Protein AF-A0AAD8I5P0-F1 (afdb_monomer)

Sequence (217 aa):
MEGELNNFAMVWITVLASLYYCHTIAKLIPKGTIRFLTILPISILFIFLPLNLNTMHLGASSSFFIACLELILAMFAALARVLMQAELEPPFDEPYLATSLQDFWGKRWNLMVTNILKPTIFEPTRNVFTGLVGRKWAIFPSVFATFFVSGLMHELVFYTYGRQKTRWEVTCFFLIHGVSLGVEMGLKKLVNGKFRLPRTVSGPLAIIPNEVSCPYL

Mean predicted aligned error: 16.77 Å

Organism: NCBI:txid360622

Secondary structure (DSSP, 8-state):
-HHHHHHHHHHHHHHHHHHHHHHHHHHHS-SSHHHHHHHHHHHHHHHHGGGG--SHHHHHHHHHHHHHHHHHHHHHHHHHHHHHHS----S-S-GGG-SSHHHIIIIIS-HHHHHHHIIIIIHHHHHHHHHHH-TTTTHHHHHHHHHHHHHHHHHHHHHHTT-----SHHHHHHHHHHHHHHHHHHHHHHTTT-----HHHHHHHHHHHHHSS-TT-

InterPro domains:
  IPR032805 Wax synthase domain [PF13813] (89-175)
  IPR044851 Wax synthase [PTHR31595] (68-207)

Structure (mmCIF, N/CA/C/O backbone):
data_AF-A0AAD8I5P0-F1
#
_entry.id   AF-A0AAD8I5P0-F1
#
loop_
_atom_site.group_PDB
_atom_site.id
_atom_site.type_symbol
_atom_site.label_atom_id
_atom_site.label_alt_id
_atom_site.label_comp_id
_atom_site.label_asym_id
_atom_site.label_entity_id
_atom_site.label_seq_id
_atom_site.pdbx_PDB_ins_code
_atom_site.Cartn_x
_atom_site.Cartn_y
_atom_site.Cartn_z
_atom_site.occupancy
_atom_site.B_iso_or_equiv
_atom_site.auth_seq_id
_atom_site.auth_comp_id
_atom_site.auth_asym_id
_atom_site.auth_atom_id
_atom_site.pdbx_PDB_model_num
ATOM 1 N N . MET A 1 1 ? 30.709 6.358 -40.417 1.00 60.19 1 MET A N 1
ATOM 2 C CA . MET A 1 1 ? 29.654 5.371 -40.094 1.00 60.19 1 MET A CA 1
ATOM 3 C C . MET A 1 1 ? 30.047 4.474 -38.924 1.00 60.19 1 MET A C 1
ATOM 5 O O . MET A 1 1 ? 29.271 4.396 -37.986 1.00 60.19 1 MET A O 1
ATOM 9 N N . GLU A 1 2 ? 31.240 3.865 -38.916 1.00 69.62 2 GLU A N 1
ATOM 10 C CA . GLU A 1 2 ? 31.674 2.974 -37.817 1.00 69.62 2 GLU A CA 1
ATOM 11 C C . G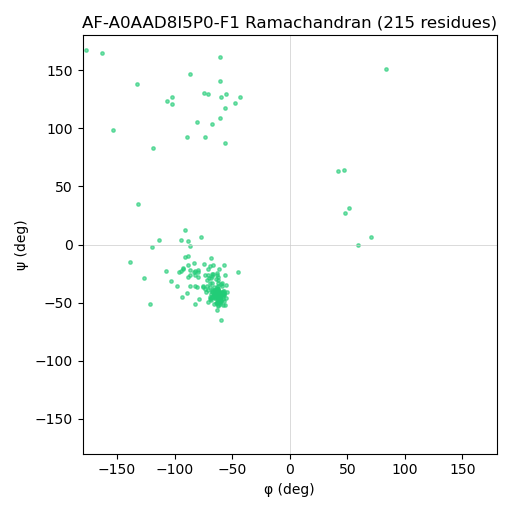LU A 1 2 ? 31.671 3.633 -36.426 1.00 69.62 2 GLU A C 1
ATOM 13 O O . GLU A 1 2 ? 31.182 3.040 -35.472 1.00 69.62 2 GLU A O 1
ATOM 18 N N . GLY A 1 3 ? 32.127 4.887 -36.307 1.00 77.81 3 GLY A N 1
ATOM 19 C CA . GLY A 1 3 ? 32.120 5.605 -35.022 1.00 77.81 3 GLY A CA 1
ATOM 20 C C . GLY A 1 3 ? 30.720 5.838 -34.437 1.00 77.81 3 GLY A C 1
ATOM 21 O O . GLY A 1 3 ? 30.528 5.729 -33.231 1.00 77.81 3 GLY A O 1
ATOM 22 N N . GLU A 1 4 ? 29.716 6.090 -35.280 1.00 78.44 4 GLU A N 1
ATOM 23 C CA . GLU A 1 4 ? 28.334 6.247 -34.809 1.00 78.44 4 GLU A CA 1
ATOM 24 C C . GLU A 1 4 ? 27.683 4.920 -34.439 1.00 78.44 4 GLU A C 1
ATOM 26 O O . GLU A 1 4 ? 26.940 4.867 -33.464 1.00 78.44 4 GLU A O 1
ATOM 31 N N . LEU A 1 5 ? 27.983 3.845 -35.173 1.00 81.38 5 LEU A N 1
ATOM 32 C CA . LEU A 1 5 ? 27.524 2.500 -34.822 1.00 81.38 5 LEU A CA 1
ATOM 33 C C . LEU A 1 5 ? 28.093 2.059 -33.467 1.00 81.38 5 LEU A C 1
ATOM 35 O O . LEU A 1 5 ? 27.365 1.480 -32.664 1.00 81.38 5 LEU A O 1
ATOM 39 N N . ASN A 1 6 ? 29.350 2.406 -33.175 1.00 83.50 6 ASN A N 1
ATOM 40 C CA . ASN A 1 6 ? 29.962 2.166 -31.867 1.00 83.50 6 ASN A CA 1
ATOM 41 C C . ASN A 1 6 ? 29.291 2.987 -30.754 1.00 83.50 6 ASN A C 1
ATOM 43 O O . ASN A 1 6 ? 28.991 2.438 -29.694 1.00 83.50 6 ASN A O 1
ATOM 47 N N . ASN A 1 7 ? 28.990 4.269 -30.993 1.00 81.88 7 ASN A N 1
ATOM 48 C CA . ASN A 1 7 ? 28.261 5.099 -30.026 1.00 81.88 7 ASN A CA 1
ATOM 49 C C . ASN A 1 7 ? 26.833 4.588 -29.799 1.00 81.88 7 ASN A C 1
ATOM 51 O O . ASN A 1 7 ? 26.379 4.522 -28.661 1.00 81.88 7 ASN A O 1
ATOM 55 N N . PHE A 1 8 ? 26.143 4.172 -30.860 1.00 82.12 8 PHE A N 1
ATOM 56 C CA . PHE A 1 8 ? 24.817 3.568 -30.784 1.00 82.12 8 PHE A CA 1
ATOM 57 C C . PHE A 1 8 ? 24.839 2.269 -29.976 1.00 82.12 8 PHE A C 1
ATOM 59 O O . PHE A 1 8 ? 24.050 2.112 -29.045 1.00 82.12 8 PHE A O 1
ATOM 66 N N . ALA A 1 9 ? 25.783 1.370 -30.265 1.00 85.56 9 ALA A N 1
ATOM 67 C CA . ALA A 1 9 ? 25.968 0.148 -29.493 1.00 85.56 9 ALA A CA 1
ATOM 68 C C . ALA A 1 9 ? 26.248 0.459 -28.014 1.00 85.56 9 ALA A C 1
ATOM 70 O O . ALA A 1 9 ? 25.626 -0.138 -27.140 1.00 85.56 9 ALA A O 1
ATOM 71 N N . MET A 1 10 ? 27.110 1.437 -27.724 1.00 87.12 10 MET A N 1
ATOM 72 C CA . MET A 1 10 ? 27.421 1.858 -26.356 1.00 87.12 10 MET A CA 1
ATOM 73 C C . MET A 1 10 ? 26.183 2.386 -25.614 1.00 87.12 10 MET A C 1
ATOM 75 O O . MET A 1 10 ? 25.938 1.971 -24.479 1.00 87.12 10 MET A O 1
ATOM 79 N N . VAL A 1 11 ? 25.364 3.229 -26.257 1.00 84.50 11 VAL A N 1
ATOM 80 C CA . VAL A 1 11 ? 24.110 3.751 -25.684 1.00 84.50 11 VAL A CA 1
ATOM 81 C C . VAL A 1 11 ? 23.175 2.599 -25.311 1.00 84.50 11 VAL A C 1
ATOM 83 O O . VAL A 1 11 ? 22.748 2.504 -24.162 1.00 84.50 11 VAL A O 1
ATOM 86 N N . TRP A 1 12 ? 22.907 1.673 -26.233 1.00 84.62 12 TRP A N 1
ATOM 87 C CA . TRP A 1 12 ? 21.970 0.573 -25.983 1.00 84.62 12 TRP A CA 1
ATOM 88 C C . TRP A 1 12 ? 22.505 -0.482 -25.010 1.00 84.62 12 TRP A C 1
ATOM 90 O O . TRP A 1 12 ? 21.740 -0.976 -24.182 1.00 84.62 12 TRP A O 1
ATOM 100 N N . ILE A 1 13 ? 23.808 -0.783 -25.033 1.00 90.25 13 ILE A N 1
ATOM 101 C CA . ILE A 1 13 ? 24.447 -1.647 -24.026 1.00 90.25 13 ILE A CA 1
ATOM 102 C C . ILE A 1 13 ? 24.310 -1.021 -22.635 1.00 90.25 13 ILE A C 1
ATOM 104 O O . ILE A 1 13 ? 23.961 -1.717 -21.682 1.00 90.25 13 ILE A O 1
ATOM 108 N N . THR A 1 14 ? 24.520 0.293 -22.521 1.00 87.94 14 THR A N 1
ATOM 109 C CA . THR A 1 14 ? 24.383 1.014 -21.250 1.00 87.94 14 THR A CA 1
ATOM 110 C C . THR A 1 14 ? 22.934 1.008 -20.761 1.00 87.94 14 THR A C 1
ATOM 112 O O . THR A 1 14 ? 22.698 0.702 -19.596 1.00 87.94 14 THR A O 1
ATOM 115 N N . VAL A 1 15 ? 21.951 1.233 -21.645 1.00 87.06 15 VAL A N 1
ATOM 116 C CA . VAL A 1 15 ? 20.519 1.113 -21.306 1.00 87.06 15 VAL A CA 1
ATOM 117 C C . VAL A 1 15 ? 20.194 -0.286 -20.777 1.00 87.06 15 VAL A C 1
ATOM 119 O O . VAL A 1 15 ? 19.588 -0.413 -19.712 1.00 87.06 15 VAL A O 1
ATOM 122 N N . LEU A 1 16 ? 20.625 -1.344 -21.472 1.00 89.81 16 LEU A N 1
ATOM 123 C CA . LEU A 1 16 ? 20.372 -2.727 -21.055 1.00 89.81 16 LEU A CA 1
ATOM 124 C C . LEU A 1 16 ? 21.034 -3.055 -19.708 1.00 89.81 16 LEU A C 1
ATOM 126 O O . LEU A 1 16 ? 20.398 -3.664 -18.844 1.00 89.81 16 LEU A O 1
ATOM 130 N N . ALA A 1 17 ? 22.273 -2.608 -19.494 1.00 90.56 17 ALA A N 1
ATOM 131 C CA . ALA A 1 17 ? 22.981 -2.778 -18.228 1.00 90.56 17 ALA A CA 1
ATOM 132 C C . ALA A 1 17 ? 22.277 -2.042 -17.073 1.00 90.56 17 ALA A C 1
ATOM 134 O O . ALA A 1 17 ? 22.099 -2.612 -15.993 1.00 90.56 17 ALA A O 1
ATOM 135 N N . SER A 1 18 ? 21.812 -0.810 -17.301 1.00 87.94 18 SER A N 1
ATOM 136 C CA . SER A 1 18 ? 21.049 -0.035 -16.318 1.00 87.94 18 SER A CA 1
ATOM 137 C C . SER A 1 18 ? 19.707 -0.685 -15.973 1.00 87.94 18 SER A C 1
ATOM 139 O O . SER A 1 18 ? 19.343 -0.747 -14.799 1.00 87.94 18 SER A O 1
ATOM 141 N N . LEU A 1 19 ? 18.987 -1.231 -16.958 1.00 85.56 19 LEU A N 1
ATOM 142 C CA . LEU A 1 19 ? 17.740 -1.968 -16.719 1.00 85.56 19 LEU A CA 1
ATOM 143 C C . LEU A 1 19 ? 17.982 -3.247 -15.906 1.00 85.56 19 LEU A C 1
ATOM 145 O O . LEU A 1 19 ? 17.238 -3.532 -14.963 1.00 85.56 19 LEU A O 1
ATOM 149 N N . TYR A 1 20 ? 19.047 -3.989 -16.221 1.00 90.62 20 TYR A N 1
ATOM 150 C CA . TYR A 1 20 ? 19.445 -5.176 -15.464 1.00 90.62 20 TYR A CA 1
ATOM 151 C C . TYR A 1 20 ? 19.812 -4.840 -14.010 1.00 90.62 20 TYR A C 1
ATOM 153 O O . TYR A 1 20 ? 19.401 -5.541 -13.076 1.00 90.62 20 TYR A O 1
ATOM 161 N N . TYR A 1 21 ? 20.526 -3.731 -13.800 1.00 88.00 21 TYR A N 1
ATOM 162 C CA . TYR A 1 21 ? 20.830 -3.219 -12.467 1.00 88.00 21 TYR A CA 1
ATOM 163 C C . TYR A 1 21 ? 19.551 -2.871 -11.690 1.00 88.00 21 TYR A C 1
ATOM 165 O O . TYR A 1 21 ? 19.368 -3.357 -10.572 1.00 88.00 21 TYR A O 1
ATOM 173 N N . CYS A 1 22 ? 18.627 -2.110 -12.292 1.00 83.25 22 CYS A N 1
ATOM 174 C CA . CYS A 1 22 ? 17.342 -1.759 -11.676 1.00 83.25 22 CYS A CA 1
ATOM 175 C C . CYS A 1 22 ? 16.537 -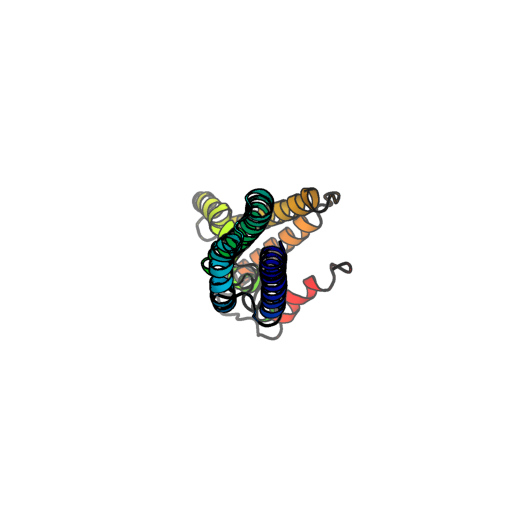3.001 -11.270 1.00 83.25 22 CYS A C 1
ATOM 177 O O . CYS A 1 22 ? 15.996 -3.051 -10.165 1.00 83.25 22 CYS A O 1
ATOM 179 N N . HIS A 1 23 ? 16.489 -4.024 -12.130 1.00 84.75 23 HIS A N 1
ATOM 180 C CA . HIS A 1 23 ? 15.808 -5.292 -11.843 1.00 84.75 23 HIS A CA 1
ATOM 181 C C . HIS A 1 23 ? 16.424 -6.031 -10.653 1.00 84.75 23 HIS A C 1
ATOM 183 O O . HIS A 1 23 ? 15.713 -6.540 -9.785 1.00 84.75 23 HIS A O 1
ATOM 189 N N . THR A 1 24 ? 17.753 -6.062 -10.586 1.00 86.38 24 THR A N 1
ATOM 190 C CA . THR A 1 24 ? 18.488 -6.733 -9.509 1.00 86.38 24 THR A CA 1
ATOM 191 C C . THR A 1 24 ? 18.291 -6.006 -8.178 1.00 86.38 24 THR A C 1
ATOM 193 O O . THR A 1 24 ? 17.935 -6.628 -7.177 1.00 86.38 24 THR A O 1
ATOM 196 N N . ILE A 1 25 ? 18.414 -4.677 -8.168 1.00 81.81 25 ILE A N 1
ATOM 197 C CA . ILE A 1 25 ? 18.168 -3.844 -6.983 1.00 81.81 25 ILE A CA 1
ATOM 198 C C . ILE A 1 25 ? 16.720 -3.950 -6.504 1.00 81.81 25 ILE A C 1
ATOM 200 O O . ILE A 1 25 ? 16.483 -4.031 -5.300 1.00 81.81 25 ILE A O 1
ATOM 204 N N . ALA A 1 26 ? 15.749 -4.014 -7.418 1.00 77.00 26 ALA A N 1
ATOM 205 C CA . ALA A 1 26 ? 14.345 -4.182 -7.059 1.00 77.00 26 ALA A CA 1
ATOM 206 C C . ALA A 1 26 ? 14.052 -5.514 -6.346 1.00 77.00 26 ALA A C 1
ATOM 208 O O . ALA A 1 26 ? 13.092 -5.576 -5.577 1.00 77.00 26 ALA A O 1
ATOM 209 N N . LYS A 1 27 ? 14.868 -6.553 -6.582 1.00 82.00 27 LYS A N 1
ATOM 210 C CA . LYS A 1 27 ? 14.798 -7.844 -5.879 1.00 82.00 27 LYS A CA 1
ATOM 211 C C . LYS A 1 27 ? 15.589 -7.865 -4.572 1.00 82.00 27 LYS A C 1
ATOM 213 O O . LYS A 1 27 ? 15.163 -8.524 -3.632 1.00 82.00 27 LYS A O 1
ATOM 218 N N . LEU A 1 28 ? 16.735 -7.184 -4.527 1.00 81.00 28 LEU A N 1
ATOM 219 C CA . LEU A 1 28 ? 17.633 -7.192 -3.369 1.00 81.00 28 LEU A CA 1
ATOM 220 C C . LEU A 1 28 ? 17.183 -6.238 -2.259 1.00 81.00 28 LEU A C 1
ATOM 222 O O . LEU A 1 28 ? 17.353 -6.548 -1.083 1.00 81.00 28 LEU A O 1
ATOM 226 N N . ILE A 1 29 ? 16.637 -5.075 -2.620 1.00 78.12 29 ILE A N 1
ATOM 227 C CA . ILE A 1 29 ? 16.303 -4.018 -1.666 1.00 78.12 29 ILE A CA 1
ATOM 228 C C . ILE A 1 29 ? 14.780 -3.966 -1.476 1.00 78.12 29 ILE A C 1
ATOM 230 O O . ILE A 1 29 ? 14.046 -3.770 -2.454 1.00 78.12 29 ILE A O 1
ATOM 234 N N . PRO A 1 30 ? 14.277 -4.102 -0.232 1.00 71.44 30 PRO A N 1
ATOM 235 C CA . PRO A 1 30 ? 12.852 -3.978 0.052 1.00 71.44 30 PRO A CA 1
ATOM 236 C C . PRO A 1 30 ? 12.326 -2.585 -0.325 1.00 71.44 30 PRO A C 1
ATOM 238 O O . PRO A 1 30 ? 13.079 -1.623 -0.498 1.00 71.44 30 PRO A O 1
ATOM 241 N N . LYS A 1 31 ? 11.002 -2.470 -0.485 1.00 65.50 31 LYS A N 1
ATOM 242 C CA . LYS A 1 31 ? 10.340 -1.201 -0.827 1.00 65.50 31 LYS A CA 1
ATOM 243 C C . LYS A 1 31 ? 10.721 -0.148 0.228 1.00 65.50 31 LYS A C 1
ATOM 245 O O . LYS A 1 31 ? 10.451 -0.351 1.405 1.00 65.50 31 LYS A O 1
ATOM 250 N N . GLY A 1 32 ? 11.404 0.923 -0.184 1.00 68.69 32 GLY A N 1
ATOM 251 C CA . GLY A 1 32 ? 12.035 1.850 0.756 1.00 68.69 32 GLY A CA 1
ATOM 252 C C . GLY A 1 32 ? 12.720 3.053 0.104 1.00 68.69 32 GLY A C 1
ATOM 253 O O . GLY A 1 32 ? 12.990 3.054 -1.099 1.00 68.69 32 GLY A O 1
ATOM 254 N N . THR A 1 33 ? 13.082 4.050 0.918 1.00 71.12 33 THR A N 1
ATOM 255 C CA . THR A 1 33 ? 13.838 5.251 0.504 1.00 71.12 33 THR A CA 1
ATOM 256 C C . THR A 1 33 ? 15.199 4.895 -0.101 1.00 71.12 33 THR A C 1
ATOM 258 O O . THR A 1 33 ? 15.643 5.527 -1.055 1.00 71.12 33 THR A O 1
ATOM 261 N N . ILE A 1 34 ? 15.826 3.818 0.378 1.00 73.38 34 ILE A N 1
ATOM 262 C CA . ILE A 1 34 ? 17.110 3.309 -0.132 1.00 73.38 34 ILE A CA 1
ATOM 263 C C . ILE A 1 34 ? 16.982 2.837 -1.590 1.00 73.38 34 ILE A C 1
ATOM 265 O O . ILE A 1 34 ? 17.849 3.110 -2.421 1.00 73.38 34 ILE A O 1
ATOM 269 N N . ARG A 1 35 ? 15.864 2.188 -1.942 1.00 75.88 35 ARG A N 1
ATOM 270 C CA . ARG A 1 35 ? 15.590 1.758 -3.321 1.00 75.88 35 ARG A CA 1
ATOM 271 C C . ARG A 1 35 ? 15.364 2.949 -4.257 1.00 75.88 35 ARG A C 1
ATOM 273 O O . ARG A 1 35 ? 15.732 2.899 -5.421 1.00 75.88 35 ARG A O 1
ATOM 280 N N . PHE A 1 36 ? 14.780 4.033 -3.750 1.00 74.69 36 PHE A N 1
ATOM 281 C CA . PHE A 1 36 ? 14.618 5.268 -4.517 1.00 74.69 36 PHE A CA 1
ATOM 282 C C . PHE A 1 36 ? 15.967 5.960 -4.772 1.00 74.69 36 PHE A C 1
ATOM 284 O O . PHE A 1 36 ? 16.275 6.319 -5.907 1.00 74.69 36 PHE A O 1
ATOM 291 N N . LEU A 1 37 ? 16.797 6.090 -3.732 1.00 77.50 37 LEU A N 1
ATOM 292 C CA . LEU A 1 37 ? 18.115 6.727 -3.828 1.00 77.50 37 LEU A CA 1
ATOM 293 C C . LEU A 1 37 ? 19.066 5.992 -4.783 1.00 77.50 37 LEU A C 1
ATOM 295 O O . LEU A 1 37 ? 19.891 6.633 -5.423 1.00 77.50 37 LEU A O 1
ATOM 299 N N . THR A 1 38 ? 18.932 4.671 -4.913 1.00 80.06 38 THR A N 1
ATOM 300 C CA . THR A 1 38 ? 19.761 3.850 -5.816 1.00 80.06 38 THR A CA 1
ATOM 301 C C . THR A 1 38 ? 19.326 3.907 -7.284 1.00 80.06 38 THR A C 1
ATOM 303 O O . THR A 1 38 ? 20.155 3.694 -8.162 1.00 80.06 38 THR A O 1
ATOM 306 N N . ILE A 1 39 ? 18.062 4.235 -7.577 1.00 81.00 39 ILE A N 1
ATOM 307 C CA . ILE A 1 39 ? 17.542 4.357 -8.955 1.00 81.00 39 ILE A CA 1
ATOM 308 C C . ILE A 1 39 ? 17.732 5.781 -9.509 1.00 81.00 39 ILE A C 1
ATOM 310 O O . ILE A 1 39 ? 17.904 5.959 -10.712 1.00 81.00 39 ILE A O 1
ATOM 314 N N . LEU A 1 40 ? 17.765 6.799 -8.644 1.00 81.25 40 LEU A N 1
ATOM 315 C CA . LEU A 1 40 ? 17.888 8.210 -9.034 1.00 81.25 40 LEU A CA 1
ATOM 316 C C . LEU A 1 40 ? 19.101 8.537 -9.940 1.00 81.25 40 LEU A C 1
ATOM 318 O O . LEU A 1 40 ? 18.917 9.277 -10.908 1.00 81.25 40 LEU A O 1
ATOM 322 N N . PRO A 1 41 ? 20.313 7.986 -9.724 1.00 83.50 41 PRO A N 1
ATOM 323 C CA . PRO A 1 41 ? 21.453 8.219 -10.616 1.00 83.50 41 PRO A CA 1
ATOM 324 C C . PRO A 1 41 ? 21.230 7.700 -12.045 1.00 83.50 41 PRO A C 1
ATOM 326 O O . PRO A 1 41 ? 21.779 8.251 -12.996 1.00 83.50 41 PRO A O 1
ATOM 329 N N . ILE A 1 42 ? 20.402 6.663 -12.212 1.00 84.31 42 ILE A N 1
ATOM 330 C CA . ILE A 1 42 ? 20.099 6.055 -13.517 1.00 84.31 42 ILE A CA 1
ATOM 331 C C . ILE A 1 42 ? 19.146 6.940 -14.315 1.00 84.31 42 ILE A C 1
ATOM 333 O O . ILE A 1 42 ? 19.311 7.078 -15.524 1.00 84.31 42 ILE A O 1
ATOM 337 N N . SER A 1 43 ? 18.204 7.605 -13.640 1.00 77.19 43 SER A N 1
ATOM 338 C CA . SER A 1 43 ? 17.357 8.625 -14.266 1.00 77.19 43 SER A CA 1
ATOM 339 C C . SER A 1 43 ? 18.195 9.753 -14.870 1.00 77.19 43 SER A C 1
ATOM 341 O O . SER A 1 43 ? 17.961 10.150 -16.004 1.00 77.19 43 SER A O 1
ATOM 343 N N . ILE A 1 44 ? 19.224 10.213 -14.151 1.00 80.62 44 ILE A N 1
ATOM 344 C CA . ILE A 1 44 ? 20.137 11.255 -14.640 1.00 80.62 44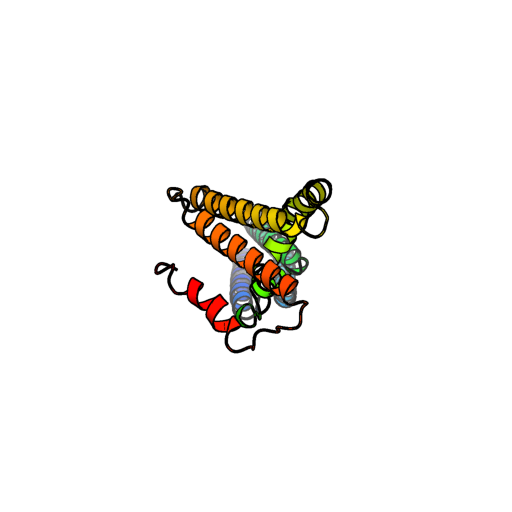 ILE A CA 1
ATOM 345 C C . ILE A 1 44 ? 20.941 10.747 -15.846 1.00 80.62 44 ILE A C 1
ATOM 347 O O . ILE A 1 44 ? 21.074 11.457 -16.838 1.00 80.62 44 ILE A O 1
ATOM 351 N N . LEU A 1 45 ? 21.440 9.507 -15.796 1.00 83.56 45 LEU A N 1
ATOM 352 C CA . LEU A 1 45 ? 22.208 8.898 -16.887 1.00 83.56 45 LEU A CA 1
ATOM 353 C C . LEU A 1 45 ? 21.421 8.844 -18.209 1.00 83.56 45 LEU A C 1
ATOM 355 O O . LEU A 1 45 ? 21.989 9.107 -19.268 1.00 83.56 45 LEU A O 1
ATOM 359 N N . PHE A 1 46 ? 20.124 8.535 -18.153 1.00 81.31 46 PHE A N 1
ATOM 360 C CA . PHE A 1 46 ? 19.266 8.432 -19.338 1.00 81.31 46 PHE A CA 1
ATOM 361 C C . PHE A 1 46 ? 19.030 9.778 -20.037 1.00 81.31 46 PHE A C 1
ATOM 363 O O . PHE A 1 46 ? 18.916 9.798 -21.258 1.00 81.31 46 PHE A O 1
ATOM 370 N N . ILE A 1 47 ? 19.088 10.903 -19.321 1.00 80.62 47 ILE A N 1
ATOM 371 C CA . ILE A 1 47 ? 18.981 12.244 -19.924 1.00 80.62 47 ILE A CA 1
ATOM 372 C C . ILE A 1 47 ? 20.197 12.560 -20.814 1.00 80.62 47 ILE A C 1
ATOM 374 O O . ILE A 1 47 ? 20.056 13.148 -21.886 1.00 80.62 47 ILE A O 1
ATOM 378 N N . PHE A 1 48 ? 21.402 12.166 -20.391 1.00 80.88 48 PHE A N 1
ATOM 379 C CA . PHE A 1 48 ? 22.646 12.510 -21.095 1.00 80.88 48 PHE A CA 1
ATOM 380 C C . PHE A 1 48 ? 23.012 11.535 -22.220 1.00 80.88 48 PHE A C 1
ATOM 382 O O . PHE A 1 48 ? 23.683 11.917 -23.176 1.00 80.88 48 PHE A O 1
ATOM 389 N N . LEU A 1 49 ? 22.569 10.281 -22.128 1.00 80.94 49 LEU A N 1
ATOM 390 C CA . LEU A 1 49 ? 22.899 9.212 -23.072 1.00 80.94 49 LEU A CA 1
ATOM 391 C C . LEU A 1 49 ? 22.570 9.507 -24.554 1.00 80.94 49 LEU A C 1
ATOM 393 O O . LEU A 1 49 ? 23.431 9.258 -25.402 1.00 80.94 49 LEU A O 1
ATOM 397 N N . PRO A 1 50 ? 21.384 10.045 -24.911 1.00 77.31 50 PRO A N 1
ATOM 398 C CA . PRO A 1 50 ? 21.051 10.321 -26.308 1.00 77.31 50 PRO A CA 1
ATOM 399 C C . PRO A 1 50 ? 21.864 11.465 -26.929 1.00 77.31 50 PRO A C 1
ATOM 401 O O . PRO A 1 50 ? 21.967 11.528 -28.153 1.00 77.31 50 PRO A O 1
ATOM 404 N N . LEU A 1 51 ? 22.491 12.330 -26.119 1.00 79.19 51 LEU A N 1
ATOM 405 C CA . LEU A 1 51 ? 23.335 13.433 -26.604 1.00 79.19 51 LEU A CA 1
ATOM 406 C C . LEU A 1 51 ? 24.637 12.948 -27.260 1.00 79.19 51 LEU A C 1
ATOM 408 O O . LEU A 1 51 ? 25.328 13.733 -27.902 1.00 79.19 51 LEU A O 1
ATOM 412 N N . ASN A 1 52 ? 24.979 11.663 -27.115 1.00 78.50 52 ASN A N 1
ATOM 413 C CA . ASN A 1 52 ? 26.181 11.078 -27.709 1.00 78.50 52 ASN A CA 1
ATOM 414 C C . ASN A 1 52 ? 25.983 10.584 -29.163 1.00 78.50 52 ASN A C 1
ATOM 416 O O . ASN A 1 52 ? 26.915 10.067 -29.790 1.00 78.50 52 ASN A O 1
ATOM 420 N N . LEU A 1 53 ? 24.764 10.712 -29.703 1.00 81.88 53 LEU A N 1
ATOM 421 C CA . LEU A 1 53 ? 24.429 10.399 -31.094 1.00 81.88 53 LEU A CA 1
ATOM 422 C C . LEU A 1 53 ? 24.319 11.700 -31.898 1.00 81.88 53 LEU A C 1
ATOM 424 O O . LEU A 1 53 ? 23.571 12.598 -31.523 1.00 81.88 53 LEU A O 1
ATOM 428 N N . ASN A 1 54 ? 25.047 11.794 -33.014 1.00 76.38 54 ASN A N 1
ATOM 429 C CA . ASN A 1 54 ? 25.103 13.013 -33.831 1.00 76.38 54 ASN A CA 1
ATOM 430 C C . ASN A 1 54 ? 24.119 12.975 -35.016 1.00 76.38 54 ASN A C 1
ATOM 432 O O . ASN A 1 54 ? 23.696 14.018 -35.515 1.00 76.38 54 ASN A O 1
ATOM 436 N N . THR A 1 55 ? 23.722 11.786 -35.472 1.00 81.81 55 THR A N 1
ATOM 437 C CA . THR A 1 55 ? 22.739 11.609 -36.544 1.00 81.81 55 THR A CA 1
ATOM 438 C C . THR A 1 55 ? 21.323 11.901 -36.075 1.00 81.81 55 THR A C 1
ATOM 440 O O . THR A 1 55 ? 20.833 11.326 -35.107 1.00 81.81 55 THR A O 1
ATOM 443 N N . MET A 1 56 ? 20.608 12.723 -36.846 1.00 79.12 56 MET A N 1
ATOM 444 C CA . MET A 1 56 ? 19.238 13.128 -36.521 1.00 79.12 56 MET A CA 1
ATOM 445 C C . MET A 1 56 ? 18.267 11.946 -36.423 1.00 79.12 56 MET A C 1
ATOM 447 O O . MET A 1 56 ? 17.461 11.914 -35.504 1.00 79.12 56 MET A O 1
ATOM 451 N N . HIS A 1 57 ? 18.343 10.956 -37.319 1.00 75.12 57 HIS A N 1
ATOM 452 C CA . HIS A 1 57 ? 17.411 9.821 -37.298 1.00 75.12 57 HIS A CA 1
ATOM 453 C C . HIS A 1 57 ? 17.648 8.876 -36.113 1.00 75.12 57 HIS A C 1
ATOM 455 O O . HIS A 1 57 ? 16.700 8.579 -35.391 1.00 75.12 57 HIS A O 1
ATOM 461 N N . LEU A 1 58 ? 18.897 8.448 -35.885 1.00 76.12 58 LEU A N 1
ATOM 462 C CA . LEU A 1 58 ? 19.259 7.549 -34.780 1.00 76.12 58 LEU A CA 1
ATOM 463 C C . LEU A 1 58 ? 19.168 8.250 -33.421 1.00 76.12 58 LEU A C 1
ATOM 465 O O . LEU A 1 58 ? 18.703 7.653 -32.449 1.00 76.12 58 LEU A O 1
ATOM 469 N N . GLY A 1 59 ? 19.575 9.518 -33.359 1.00 79.50 59 GLY A N 1
ATOM 470 C CA . GLY A 1 59 ? 19.450 10.365 -32.181 1.00 79.50 59 GLY A CA 1
ATOM 471 C C . GLY A 1 59 ? 17.990 10.616 -31.819 1.00 79.50 59 GLY A C 1
ATOM 472 O O . GLY A 1 59 ? 17.604 10.355 -30.687 1.00 79.50 59 GLY A O 1
ATOM 473 N N . ALA A 1 60 ? 17.142 11.037 -32.766 1.00 80.00 60 ALA A N 1
ATOM 474 C CA . ALA A 1 60 ? 15.726 11.294 -32.487 1.00 80.00 60 ALA A CA 1
ATOM 475 C C . ALA A 1 60 ? 14.965 10.022 -32.089 1.00 80.00 60 ALA A C 1
ATOM 477 O O . ALA A 1 60 ? 14.205 10.051 -31.121 1.00 80.00 60 ALA A O 1
ATOM 478 N N . SER A 1 61 ? 15.195 8.897 -32.781 1.00 77.31 61 SER A N 1
ATOM 479 C CA . SER A 1 61 ? 14.554 7.631 -32.418 1.00 77.31 61 SER A CA 1
ATOM 480 C C . SER A 1 61 ? 14.999 7.151 -31.037 1.00 77.31 61 SER A C 1
ATOM 482 O O . SER A 1 61 ? 14.162 6.766 -30.226 1.00 77.31 61 SER A O 1
ATOM 484 N N . SER A 1 62 ? 16.300 7.218 -30.732 1.00 80.12 62 SER A N 1
ATOM 485 C CA . SER A 1 62 ? 16.826 6.788 -29.429 1.00 80.12 62 SER A CA 1
ATOM 486 C C . SER A 1 62 ? 16.367 7.714 -28.300 1.00 80.12 62 SER A C 1
ATOM 488 O O . SER A 1 62 ? 15.920 7.224 -27.267 1.00 80.12 62 SER A O 1
ATOM 490 N N . SER A 1 63 ? 16.374 9.034 -28.513 1.00 81.94 63 SER A N 1
ATOM 491 C CA . SER A 1 63 ? 15.831 10.024 -27.572 1.00 81.94 63 SER A CA 1
ATOM 492 C C . SER A 1 63 ? 14.363 9.771 -27.251 1.00 81.94 63 SER A C 1
ATOM 494 O O . SER A 1 63 ? 13.981 9.840 -26.089 1.00 81.94 63 SER A O 1
ATOM 496 N N . PHE A 1 64 ? 13.541 9.439 -28.253 1.00 82.88 64 PHE A N 1
ATOM 497 C CA . PHE A 1 64 ? 12.126 9.134 -28.043 1.00 82.88 64 PHE A CA 1
ATOM 498 C C . PHE A 1 64 ? 11.934 7.921 -27.119 1.00 82.88 64 PHE A C 1
ATOM 500 O O . PHE A 1 64 ? 11.208 8.007 -26.129 1.00 82.88 64 PHE A O 1
ATOM 507 N N . PHE A 1 65 ? 12.628 6.810 -27.3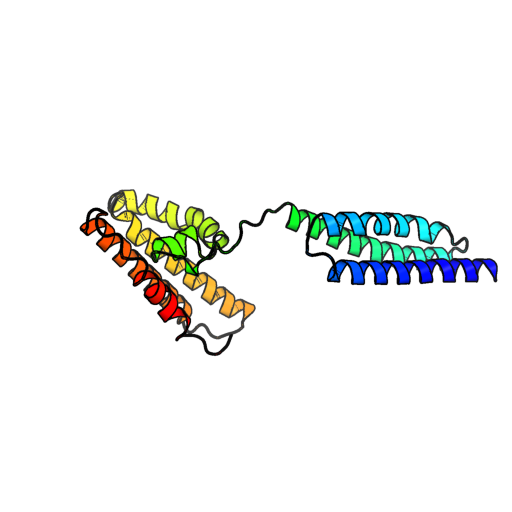88 1.00 81.38 65 PHE A N 1
ATOM 508 C CA . PHE A 1 65 ? 12.530 5.609 -26.552 1.00 81.38 65 PHE A CA 1
ATOM 509 C C . PHE A 1 65 ? 13.072 5.827 -25.134 1.00 81.38 65 PHE A C 1
ATOM 511 O O . PHE A 1 65 ? 12.465 5.360 -24.168 1.00 81.38 65 PHE A O 1
ATOM 518 N N . ILE A 1 66 ? 14.182 6.557 -24.995 1.00 84.06 66 ILE A N 1
ATOM 519 C CA . ILE A 1 66 ? 14.777 6.872 -23.693 1.00 84.06 66 ILE A CA 1
ATOM 520 C C . ILE A 1 66 ? 13.868 7.815 -22.889 1.00 84.06 66 ILE A C 1
ATOM 522 O O . ILE A 1 66 ? 13.644 7.563 -21.707 1.00 84.06 66 ILE A O 1
ATOM 526 N N . ALA A 1 67 ? 13.251 8.818 -23.522 1.00 81.19 67 ALA A N 1
ATOM 527 C CA . ALA A 1 67 ? 12.291 9.711 -22.870 1.00 81.19 67 ALA A CA 1
ATOM 528 C C . ALA A 1 67 ? 11.033 8.965 -22.389 1.00 81.19 67 ALA A C 1
ATOM 530 O O . ALA A 1 67 ? 10.541 9.214 -21.287 1.00 81.19 67 ALA A O 1
ATOM 531 N N . CYS A 1 68 ? 10.525 8.003 -23.169 1.00 82.00 68 CYS A N 1
ATOM 532 C CA . CYS A 1 68 ? 9.429 7.139 -22.722 1.00 82.00 68 CYS A CA 1
ATOM 533 C C . CYS A 1 68 ? 9.821 6.298 -21.494 1.00 82.00 68 CYS A C 1
ATOM 535 O O . CYS A 1 68 ? 9.034 6.186 -20.551 1.00 82.00 68 CYS A O 1
ATOM 537 N N . LEU A 1 69 ? 11.030 5.726 -21.481 1.00 80.00 69 LEU A N 1
ATOM 538 C CA . LEU A 1 69 ? 11.553 4.976 -20.333 1.00 80.00 69 LEU A CA 1
ATOM 539 C C . LEU A 1 69 ? 11.718 5.867 -19.095 1.00 80.00 69 LEU A C 1
ATOM 541 O O . LEU A 1 69 ? 11.340 5.461 -17.995 1.00 80.00 69 LEU A O 1
ATOM 545 N N . GLU A 1 70 ? 12.235 7.081 -19.271 1.00 82.44 70 GLU A N 1
ATOM 546 C CA . GLU A 1 70 ? 12.394 8.065 -18.202 1.00 82.44 70 GLU A CA 1
ATOM 547 C C . GLU A 1 70 ? 11.044 8.475 -17.606 1.00 82.44 70 GLU A C 1
ATOM 549 O O . GLU A 1 70 ? 10.900 8.484 -16.385 1.00 82.44 70 GLU A O 1
ATOM 554 N N . LEU A 1 71 ? 10.025 8.717 -18.438 1.00 81.19 71 LEU A N 1
ATOM 555 C CA . LEU A 1 71 ? 8.675 9.040 -17.973 1.00 81.19 71 LEU A CA 1
ATOM 556 C C . LEU A 1 71 ? 8.085 7.908 -17.120 1.00 81.19 71 LEU A C 1
ATOM 558 O O . LEU A 1 71 ? 7.518 8.161 -16.056 1.00 81.19 71 LEU A O 1
ATOM 562 N N . ILE A 1 72 ? 8.249 6.655 -17.551 1.00 79.25 72 ILE A N 1
ATOM 563 C CA . ILE A 1 72 ? 7.796 5.485 -16.789 1.00 79.25 72 ILE A CA 1
ATOM 564 C C . ILE A 1 72 ? 8.536 5.405 -15.446 1.00 79.25 72 ILE A C 1
ATOM 566 O O . ILE A 1 72 ? 7.898 5.258 -14.401 1.00 79.25 72 ILE A O 1
ATOM 570 N N . LEU A 1 73 ? 9.865 5.553 -15.446 1.00 78.69 73 LEU A N 1
ATOM 571 C CA . LEU A 1 73 ? 10.677 5.563 -14.224 1.00 78.69 73 LEU A CA 1
ATOM 572 C C . LEU A 1 73 ? 10.282 6.709 -13.282 1.00 78.69 73 LEU A C 1
ATOM 574 O O . LEU A 1 73 ? 10.166 6.489 -12.076 1.00 78.69 73 LEU A O 1
ATOM 578 N N . ALA A 1 74 ? 10.013 7.900 -13.818 1.00 79.38 74 ALA A N 1
ATOM 579 C CA . ALA A 1 74 ? 9.557 9.065 -13.068 1.00 79.38 74 ALA A CA 1
ATOM 580 C C . ALA A 1 74 ? 8.175 8.836 -12.437 1.00 79.38 74 ALA A C 1
ATOM 582 O O . ALA A 1 74 ? 7.979 9.171 -11.268 1.00 79.38 74 ALA A O 1
ATOM 583 N N . MET A 1 75 ? 7.240 8.197 -13.151 1.00 74.38 75 MET A N 1
ATOM 584 C CA . MET A 1 75 ? 5.944 7.805 -12.585 1.00 74.38 75 MET A CA 1
ATOM 585 C C . MET A 1 75 ? 6.101 6.799 -11.440 1.00 74.38 75 MET A C 1
ATOM 587 O O . MET A 1 75 ? 5.490 6.974 -10.386 1.00 74.38 75 MET A O 1
ATOM 591 N N . PHE A 1 76 ? 6.949 5.776 -11.597 1.00 71.19 76 PHE A N 1
ATOM 592 C CA . PHE A 1 76 ? 7.232 4.820 -10.521 1.00 71.19 76 PHE A CA 1
ATOM 593 C C . PHE A 1 76 ? 7.913 5.481 -9.318 1.00 71.19 76 PHE A C 1
ATOM 595 O O . PHE A 1 76 ? 7.584 5.160 -8.178 1.00 71.19 76 PHE A O 1
ATOM 602 N N . ALA A 1 77 ? 8.830 6.417 -9.557 1.00 71.50 77 ALA A N 1
ATOM 603 C CA . ALA A 1 77 ? 9.480 7.227 -8.533 1.00 71.50 77 ALA A CA 1
ATOM 604 C C . ALA A 1 77 ? 8.485 8.117 -7.773 1.00 71.50 77 ALA A C 1
ATOM 606 O O . ALA A 1 77 ? 8.528 8.171 -6.543 1.00 71.50 77 ALA A O 1
ATOM 607 N N . ALA A 1 78 ? 7.575 8.787 -8.483 1.00 74.69 78 ALA A N 1
ATOM 608 C CA . ALA A 1 78 ? 6.530 9.618 -7.894 1.00 74.69 78 ALA A CA 1
ATOM 609 C C . ALA A 1 78 ? 5.545 8.774 -7.076 1.00 74.69 78 ALA A C 1
ATOM 611 O O . ALA A 1 78 ? 5.271 9.100 -5.923 1.00 74.69 78 ALA A O 1
ATOM 612 N N . LEU A 1 79 ? 5.095 7.641 -7.622 1.00 70.12 79 LEU A N 1
ATOM 613 C CA . LEU A 1 79 ? 4.252 6.683 -6.912 1.00 70.12 79 LEU A CA 1
ATOM 614 C C . LEU A 1 79 ? 4.959 6.137 -5.667 1.00 70.12 79 LEU A C 1
ATOM 616 O O . LEU A 1 79 ? 4.361 6.078 -4.600 1.00 70.12 79 LEU A O 1
ATOM 620 N N . ALA A 1 80 ? 6.243 5.789 -5.772 1.00 66.44 80 ALA A N 1
ATOM 621 C CA . ALA A 1 80 ? 7.037 5.362 -4.629 1.00 66.44 80 ALA A CA 1
ATOM 622 C C . ALA A 1 80 ? 7.156 6.475 -3.581 1.00 66.44 80 ALA A C 1
ATOM 624 O O . ALA A 1 80 ? 6.991 6.187 -2.407 1.00 66.44 80 ALA A O 1
ATOM 625 N N . ARG A 1 81 ? 7.381 7.738 -3.964 1.00 67.69 81 ARG A N 1
ATOM 626 C CA . ARG A 1 81 ? 7.401 8.861 -3.011 1.00 67.69 81 ARG A CA 1
ATOM 627 C C . ARG A 1 81 ? 6.061 9.049 -2.311 1.00 67.69 81 ARG A C 1
ATOM 629 O O . ARG A 1 81 ? 6.059 9.195 -1.098 1.00 67.69 81 ARG A O 1
ATOM 636 N N . VAL A 1 82 ? 4.947 8.986 -3.040 1.00 70.00 82 VAL A N 1
ATOM 637 C CA . VAL A 1 82 ? 3.598 9.079 -2.458 1.00 70.00 82 VAL A CA 1
ATOM 638 C C . VAL A 1 82 ? 3.339 7.917 -1.497 1.00 70.00 82 VAL A C 1
ATOM 640 O O . VAL A 1 82 ? 2.887 8.143 -0.382 1.00 70.00 82 VAL A O 1
ATOM 643 N N . LEU A 1 83 ? 3.691 6.688 -1.881 1.00 62.69 83 LEU A N 1
ATOM 644 C CA . LEU A 1 83 ? 3.525 5.497 -1.039 1.00 62.69 83 LEU A CA 1
ATOM 645 C C . LEU A 1 83 ? 4.489 5.444 0.156 1.00 62.69 83 LEU A C 1
ATOM 647 O O . LEU A 1 83 ? 4.178 4.784 1.135 1.00 62.69 83 LEU A O 1
ATOM 651 N N . MET A 1 84 ? 5.659 6.081 0.064 1.00 62.19 84 MET A N 1
ATOM 652 C CA . MET A 1 84 ? 6.681 6.103 1.120 1.00 62.19 84 MET A CA 1
ATOM 653 C C . MET A 1 84 ? 6.554 7.320 2.054 1.00 62.19 84 MET A C 1
ATOM 655 O O . MET A 1 84 ? 7.089 7.276 3.155 1.00 62.19 84 MET A O 1
ATOM 659 N N . GLN A 1 85 ? 5.894 8.405 1.624 1.00 56.34 85 GLN A N 1
ATOM 660 C CA . GLN A 1 85 ? 5.528 9.562 2.462 1.00 56.34 85 GLN A CA 1
ATOM 661 C C . GLN A 1 85 ? 4.128 9.433 3.064 1.00 56.34 85 GLN A C 1
ATOM 663 O O . GLN A 1 85 ? 3.832 10.074 4.068 1.00 56.34 85 GLN A O 1
ATOM 668 N N . ALA A 1 86 ? 3.275 8.590 2.485 1.00 48.19 86 ALA A N 1
ATOM 669 C CA . ALA A 1 86 ? 2.193 7.991 3.233 1.00 48.19 86 ALA A CA 1
ATOM 670 C C . ALA A 1 86 ? 2.826 6.933 4.140 1.00 48.19 86 ALA A C 1
ATOM 672 O O . ALA A 1 86 ? 3.006 5.789 3.728 1.00 48.19 86 ALA A O 1
ATOM 673 N N . GLU A 1 87 ? 3.183 7.297 5.371 1.00 43.94 87 GLU A N 1
ATOM 674 C CA . GLU A 1 87 ? 3.168 6.311 6.450 1.00 43.94 87 GLU A CA 1
ATOM 675 C C . GLU A 1 87 ? 1.744 5.740 6.478 1.00 43.94 87 GLU A C 1
ATOM 677 O O . GLU A 1 87 ? 0.848 6.285 7.118 1.00 43.94 87 GLU A O 1
ATOM 682 N N . LEU A 1 88 ? 1.486 4.696 5.683 1.00 49.50 88 LEU A N 1
ATOM 683 C CA . LEU A 1 88 ? 0.298 3.891 5.867 1.00 49.50 88 LEU A CA 1
ATOM 684 C C . LEU A 1 88 ? 0.443 3.333 7.273 1.00 49.50 88 LEU A C 1
ATOM 686 O O . LEU A 1 88 ? 1.310 2.488 7.510 1.00 49.50 88 LEU A O 1
ATOM 690 N N . GLU A 1 89 ? -0.386 3.833 8.191 1.00 51.16 89 GLU A N 1
ATOM 691 C CA . GLU A 1 89 ? -0.593 3.186 9.478 1.00 51.16 89 GLU A CA 1
ATOM 692 C C . GLU A 1 89 ? -0.714 1.682 9.206 1.00 51.16 89 GLU A C 1
ATOM 694 O O . GLU A 1 89 ? -1.477 1.294 8.307 1.00 51.16 89 GLU A O 1
ATOM 699 N N . PRO A 1 90 ? 0.076 0.840 9.896 1.00 59.34 90 PRO A N 1
ATOM 700 C CA . PRO A 1 90 ? 0.047 -0.594 9.680 1.00 59.34 90 PRO A CA 1
ATOM 701 C C . PRO A 1 90 ? -1.413 -1.058 9.675 1.00 59.34 90 PRO A C 1
ATOM 703 O O . PRO A 1 90 ? -2.129 -0.806 10.645 1.00 59.34 90 PRO A O 1
ATOM 706 N N . PRO A 1 91 ? -1.911 -1.694 8.598 1.00 58.44 91 PRO A N 1
ATOM 707 C CA . PRO A 1 91 ? -3.324 -2.054 8.520 1.00 58.44 91 PRO A CA 1
ATOM 708 C C . PRO A 1 91 ? -3.723 -3.024 9.639 1.00 58.44 91 PRO A C 1
ATOM 710 O O . PRO A 1 91 ? -4.891 -3.082 10.007 1.00 58.44 91 PRO A O 1
ATOM 713 N N . PHE A 1 92 ? -2.765 -3.741 10.226 1.00 62.06 92 PHE A N 1
ATOM 714 C CA . PHE A 1 92 ? -2.977 -4.647 11.346 1.00 62.06 92 PHE A CA 1
ATOM 715 C C . PHE A 1 92 ? -1.931 -4.396 12.436 1.00 62.06 92 PHE A C 1
ATOM 717 O O . PHE A 1 92 ? -0.751 -4.245 12.125 1.00 62.06 92 PHE A O 1
ATOM 724 N N . ASP A 1 93 ? -2.367 -4.408 13.696 1.00 69.88 93 ASP A N 1
ATOM 725 C CA . ASP A 1 93 ? -1.519 -4.299 14.890 1.00 69.88 93 ASP A CA 1
ATOM 726 C C . ASP A 1 93 ? -1.666 -5.575 15.740 1.00 69.88 93 ASP A C 1
ATOM 728 O O . ASP A 1 93 ? -2.498 -5.665 16.646 1.00 69.88 93 ASP A O 1
ATOM 732 N N . GLU A 1 94 ? -0.914 -6.615 15.359 1.00 70.06 94 GLU A N 1
ATOM 733 C CA . GLU A 1 94 ? -0.847 -7.923 16.037 1.00 70.06 94 GLU A CA 1
ATOM 734 C C . GLU A 1 94 ? -2.226 -8.465 16.497 1.00 70.06 94 GLU A C 1
ATOM 736 O O . GLU A 1 94 ? -2.480 -8.635 17.697 1.00 70.06 94 GLU A O 1
ATOM 741 N N . PRO A 1 95 ? -3.162 -8.740 15.564 1.00 62.91 95 PRO A N 1
ATOM 742 C CA . PRO A 1 95 ? -4.556 -9.066 15.887 1.00 62.91 95 PRO A CA 1
ATOM 743 C C . PRO A 1 95 ? -4.726 -10.350 16.707 1.00 62.91 95 PRO A C 1
ATOM 745 O O . PRO A 1 95 ? -5.691 -10.474 17.459 1.00 62.91 95 PRO A O 1
ATOM 748 N N . TYR A 1 96 ? -3.771 -11.277 16.632 1.00 65.44 96 TYR A N 1
ATOM 749 C CA . TYR A 1 96 ? -3.748 -12.510 17.426 1.00 65.44 96 TYR A CA 1
ATOM 750 C C . TYR A 1 96 ? -3.547 -12.269 18.933 1.00 65.44 96 TYR A C 1
ATOM 752 O O . TYR A 1 96 ? -3.864 -13.142 19.737 1.00 65.44 96 TYR A O 1
ATOM 760 N N . LEU A 1 97 ? -3.061 -11.089 19.341 1.00 67.06 97 LEU A N 1
ATOM 761 C CA . LEU A 1 97 ? -2.933 -10.706 20.753 1.00 67.06 97 LEU A CA 1
ATOM 762 C C . LEU A 1 97 ? -4.196 -10.041 21.316 1.00 67.06 97 LEU A C 1
ATOM 764 O O . LEU A 1 97 ? -4.194 -9.603 22.472 1.00 67.06 97 LEU A O 1
ATOM 768 N N . ALA A 1 98 ? -5.264 -9.928 20.522 1.00 64.69 98 ALA A N 1
ATOM 769 C CA . ALA A 1 98 ? -6.479 -9.259 20.951 1.00 64.69 98 ALA A CA 1
ATOM 770 C C . ALA A 1 98 ? -7.085 -9.930 22.189 1.00 64.69 98 ALA A C 1
ATOM 772 O O . ALA A 1 98 ? -7.356 -11.128 22.232 1.00 64.69 98 ALA A O 1
ATOM 773 N N . THR A 1 99 ? -7.337 -9.116 23.212 1.00 65.88 99 THR A N 1
ATOM 774 C CA . THR A 1 99 ? -7.857 -9.599 24.502 1.00 65.88 99 THR A CA 1
ATOM 775 C C . THR A 1 99 ? -9.384 -9.602 24.577 1.00 65.88 99 THR A C 1
ATOM 777 O O . THR A 1 99 ? -9.953 -10.133 25.532 1.00 65.88 99 THR A O 1
ATOM 780 N N . SER A 1 100 ? -10.050 -8.983 23.599 1.00 71.19 100 SER A N 1
ATOM 781 C CA . SER A 1 100 ? -11.508 -8.885 23.484 1.00 71.19 100 SER A CA 1
ATOM 782 C C . SER A 1 100 ? -11.927 -8.493 22.064 1.00 71.19 100 SER A C 1
ATOM 784 O O . SER A 1 100 ? -11.099 -7.972 21.318 1.00 71.19 100 SER A O 1
ATOM 786 N N . LEU A 1 101 ? -13.205 -8.659 21.703 1.00 70.88 101 LEU A N 1
ATOM 787 C CA . LEU A 1 101 ? -13.719 -8.262 20.386 1.00 70.88 101 LEU A CA 1
ATOM 788 C C . LEU A 1 101 ? -13.600 -6.750 20.163 1.00 70.88 101 LEU A C 1
ATOM 790 O O . LEU A 1 101 ? -13.341 -6.317 19.045 1.00 70.88 101 LEU A O 1
ATOM 794 N N . GLN A 1 102 ? -13.729 -5.945 21.225 1.00 73.62 102 GLN A N 1
ATOM 795 C CA . GLN A 1 102 ? -13.494 -4.495 21.155 1.00 73.62 102 GLN A CA 1
ATOM 796 C C . GLN A 1 102 ? -12.043 -4.154 20.827 1.00 73.62 102 GLN A C 1
ATOM 798 O O . GLN A 1 102 ? -11.787 -3.207 20.089 1.00 73.62 102 GLN A O 1
ATOM 803 N N . ASP A 1 103 ? -11.103 -4.908 21.392 1.00 72.88 103 ASP A N 1
ATOM 804 C CA . ASP A 1 103 ? -9.673 -4.708 21.162 1.00 72.88 103 ASP A CA 1
ATOM 805 C C . ASP A 1 103 ? -9.282 -5.178 19.755 1.00 72.88 103 ASP A C 1
ATOM 807 O O . ASP A 1 103 ? -8.568 -4.479 19.042 1.00 72.88 103 ASP A O 1
ATOM 811 N N . PHE A 1 104 ? -9.843 -6.312 19.322 1.00 77.06 104 PHE A N 1
ATOM 812 C CA . PHE A 1 104 ? -9.672 -6.845 17.976 1.00 77.06 104 PHE A CA 1
ATOM 813 C C . PHE A 1 104 ? -10.173 -5.850 16.924 1.00 77.06 104 PHE A C 1
ATOM 815 O O . PHE A 1 104 ? -9.371 -5.279 16.192 1.00 77.06 104 PHE A O 1
ATOM 822 N N . TRP A 1 105 ? -11.478 -5.564 16.898 1.00 77.50 105 TRP A N 1
ATOM 823 C CA . TRP A 1 105 ? -12.093 -4.744 15.849 1.00 77.50 105 TRP A CA 1
ATOM 824 C C . TRP A 1 105 ? -11.773 -3.250 15.958 1.00 77.50 105 TRP A C 1
ATOM 826 O O . TRP A 1 105 ? -11.821 -2.545 14.958 1.00 77.50 105 TRP A O 1
ATOM 836 N N . GLY A 1 106 ? -11.473 -2.745 17.157 1.00 73.88 106 GLY A N 1
ATOM 837 C CA . GLY A 1 106 ? -11.283 -1.311 17.379 1.00 73.88 106 GLY A CA 1
ATOM 838 C C . GLY A 1 106 ? -9.839 -0.824 17.307 1.00 73.88 106 GLY A C 1
ATOM 839 O O . GLY A 1 106 ? -9.632 0.375 17.132 1.00 73.88 106 GLY A O 1
ATOM 840 N N . LYS A 1 107 ? -8.849 -1.703 17.511 1.00 75.94 107 LYS A N 1
ATOM 841 C CA . LYS A 1 107 ? -7.447 -1.285 17.690 1.00 75.94 107 LYS A CA 1
ATOM 842 C C . LYS A 1 107 ? -6.410 -2.149 16.988 1.00 75.94 107 LYS A C 1
ATOM 844 O O . LYS A 1 107 ? -5.268 -1.727 16.908 1.00 75.94 107 LYS A O 1
ATOM 849 N N . ARG A 1 108 ? -6.772 -3.347 16.530 1.00 74.25 108 ARG A N 1
ATOM 850 C CA . ARG A 1 108 ? -5.789 -4.319 16.029 1.00 74.25 108 ARG A CA 1
ATOM 851 C C . ARG A 1 108 ? -6.099 -4.836 14.634 1.00 74.25 108 ARG A C 1
ATOM 853 O O . ARG A 1 108 ? -5.190 -5.184 13.885 1.00 74.25 108 ARG A O 1
ATOM 860 N N . TRP A 1 109 ? -7.378 -4.880 14.278 1.00 69.38 109 TRP A N 1
ATOM 861 C CA . TRP A 1 109 ? -7.863 -5.348 12.992 1.00 69.38 109 TRP A CA 1
ATOM 862 C C . TRP A 1 109 ? -8.229 -4.180 12.079 1.00 69.38 109 TRP A C 1
ATOM 864 O O . TRP A 1 109 ? -9.115 -3.393 12.406 1.00 69.38 109 TRP A O 1
ATOM 874 N N . ASN A 1 110 ? -7.577 -4.110 10.918 1.00 75.19 110 ASN A N 1
ATOM 875 C CA . ASN A 1 110 ? -7.874 -3.176 9.832 1.00 75.19 110 ASN A CA 1
ATOM 876 C C . ASN A 1 110 ? -8.055 -1.716 10.296 1.00 75.19 110 ASN A C 1
ATOM 878 O O . ASN A 1 110 ? -9.135 -1.129 10.174 1.00 75.19 110 ASN A O 1
ATOM 882 N N . LEU A 1 111 ? -6.976 -1.136 10.834 1.00 75.69 111 LEU A N 1
ATOM 883 C CA . LEU A 1 111 ? -6.958 0.222 11.392 1.00 75.69 111 LEU A CA 1
ATOM 884 C C . LEU A 1 111 ? -7.436 1.278 10.392 1.00 75.69 111 LEU A C 1
ATOM 886 O O . LEU A 1 111 ? -8.160 2.194 10.771 1.00 75.69 111 LEU A O 1
ATOM 890 N N . MET A 1 112 ? -7.132 1.097 9.105 1.00 73.94 112 MET A N 1
ATOM 891 C CA . MET A 1 112 ? -7.615 1.969 8.035 1.00 73.94 112 MET A CA 1
ATOM 892 C C . MET A 1 112 ? -9.148 1.985 7.952 1.00 73.94 112 MET A C 1
ATOM 894 O O . MET A 1 112 ? -9.758 3.054 7.934 1.00 73.94 112 MET A O 1
ATOM 898 N N . VAL A 1 113 ? -9.793 0.813 7.941 1.00 77.25 113 VAL A N 1
ATOM 899 C CA . VAL A 1 113 ? -11.261 0.721 7.890 1.00 77.25 113 VAL A CA 1
ATOM 900 C C . VAL A 1 113 ? -11.886 1.310 9.152 1.00 77.25 113 VAL A C 1
ATOM 902 O O . VAL A 1 113 ? -12.872 2.040 9.059 1.00 77.25 113 VAL A O 1
ATOM 905 N N . THR A 1 114 ? -11.293 1.068 10.320 1.00 81.19 114 THR A N 1
ATOM 906 C CA . THR A 1 114 ? -11.754 1.662 11.583 1.00 81.19 114 THR A CA 1
ATOM 907 C C . THR A 1 114 ? -11.622 3.187 11.577 1.00 81.19 114 THR A C 1
ATOM 909 O O . THR A 1 114 ? -12.565 3.881 11.967 1.00 81.19 114 THR A O 1
ATOM 912 N N . ASN A 1 115 ? -10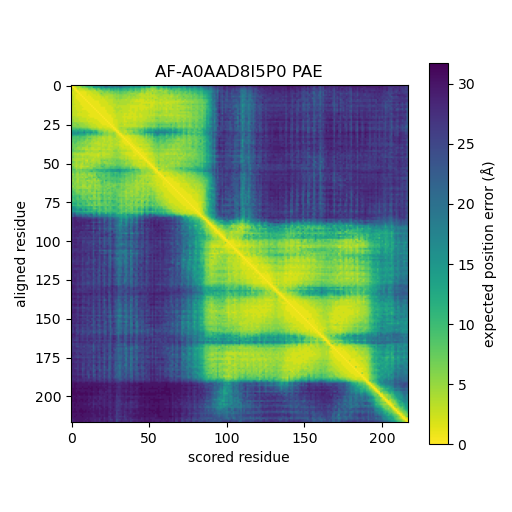.511 3.721 11.067 1.00 80.50 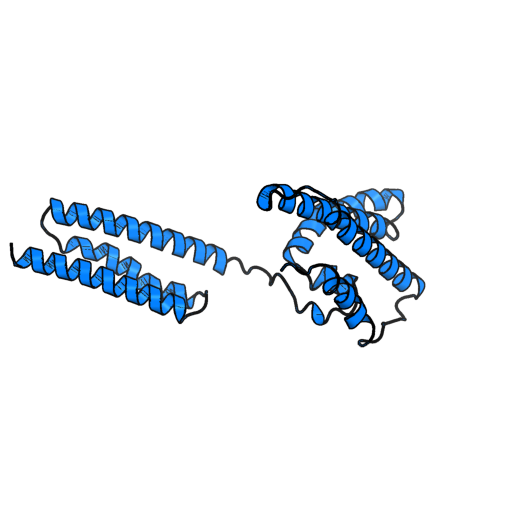115 ASN A N 1
ATOM 913 C CA . ASN A 1 115 ? -10.262 5.159 10.955 1.00 80.50 115 ASN A CA 1
ATOM 914 C C . ASN A 1 115 ? -11.190 5.848 9.946 1.00 80.50 115 ASN A C 1
ATOM 916 O O . ASN A 1 115 ? -11.495 7.025 10.116 1.00 80.50 115 ASN A O 1
ATOM 920 N N . ILE A 1 116 ? -11.712 5.119 8.955 1.00 82.81 116 ILE A N 1
ATOM 921 C CA . ILE A 1 116 ? -12.729 5.627 8.027 1.00 82.81 116 ILE A CA 1
ATOM 922 C C . ILE A 1 116 ? -14.131 5.523 8.637 1.00 82.81 116 ILE A C 1
ATOM 924 O O . ILE A 1 116 ? -14.868 6.508 8.665 1.00 82.81 116 ILE A O 1
ATOM 928 N N . LEU A 1 117 ? -14.527 4.353 9.145 1.00 83.56 117 LEU A N 1
ATOM 929 C CA . LEU A 1 117 ? -15.894 4.094 9.620 1.00 83.56 117 LEU A CA 1
ATOM 930 C C . LEU A 1 117 ? -16.248 4.840 10.911 1.00 83.56 117 LEU A C 1
ATOM 932 O O . LEU A 1 117 ? -17.417 5.163 11.144 1.00 83.56 117 LEU A O 1
ATOM 936 N N . LYS A 1 118 ? -15.258 5.119 11.762 1.00 84.25 118 LYS A N 1
ATOM 937 C CA . LYS A 1 118 ? -15.473 5.815 13.030 1.00 84.25 118 LYS A CA 1
ATOM 938 C C . LYS A 1 118 ? -16.001 7.250 12.838 1.00 84.25 118 LYS A C 1
ATOM 940 O O . LYS A 1 118 ? -17.087 7.525 13.349 1.00 84.25 118 LYS A O 1
ATOM 945 N N . PRO A 1 119 ? -15.331 8.144 12.091 1.00 85.25 119 PRO A N 1
ATOM 946 C CA . PRO A 1 119 ? -15.854 9.486 11.837 1.00 85.25 119 PRO A CA 1
ATOM 947 C C . PRO A 1 119 ? -17.054 9.488 10.877 1.00 85.25 119 PRO A C 1
ATOM 949 O O . PRO A 1 119 ? -17.926 10.342 10.999 1.00 85.25 119 PRO A O 1
ATOM 952 N N . THR A 1 120 ? -17.137 8.541 9.935 1.00 83.06 120 THR A N 1
ATOM 953 C CA . THR A 1 120 ? -18.195 8.561 8.904 1.00 83.06 120 THR A CA 1
ATOM 954 C C . THR A 1 120 ? -19.524 7.973 9.361 1.00 83.06 120 THR A C 1
ATOM 956 O O . THR A 1 120 ? -20.568 8.474 8.957 1.00 83.06 120 THR A O 1
ATOM 959 N N . ILE A 1 121 ? -19.513 6.931 10.198 1.00 88.19 121 ILE A N 1
ATOM 960 C CA . ILE A 1 121 ? -20.727 6.211 10.611 1.00 88.19 121 ILE A CA 1
ATOM 961 C C . ILE A 1 121 ? -20.895 6.235 12.127 1.00 88.19 121 ILE A C 1
ATOM 963 O O . ILE A 1 121 ? -21.964 6.601 12.619 1.00 88.19 121 ILE A O 1
ATOM 967 N N . PHE A 1 122 ? -19.861 5.859 12.883 1.00 85.31 122 PHE A N 1
ATOM 968 C CA . PHE A 1 122 ? -19.996 5.649 14.326 1.00 85.31 122 PHE A CA 1
ATOM 969 C C . PHE A 1 122 ? -20.308 6.949 15.079 1.00 85.31 122 PHE A C 1
ATOM 971 O O . PHE A 1 122 ? -21.259 7.006 15.855 1.00 85.31 122 PHE A O 1
ATOM 978 N N . GLU A 1 123 ? -19.523 8.001 14.857 1.00 86.44 123 GLU A N 1
ATOM 979 C CA . GLU A 1 123 ? -19.700 9.305 15.501 1.00 86.44 123 GLU A CA 1
ATOM 980 C C . GLU A 1 123 ? -21.024 9.997 15.145 1.00 86.44 123 GLU A C 1
ATOM 982 O O . GLU A 1 123 ? -21.739 10.377 16.081 1.00 86.44 123 GLU A O 1
ATOM 987 N N . PRO A 1 124 ? -21.423 10.123 13.863 1.00 87.06 124 PRO A N 1
ATOM 988 C CA . PRO A 1 124 ? -22.704 10.738 13.527 1.00 87.06 124 PRO A CA 1
ATOM 989 C C . PRO A 1 124 ? -23.882 9.935 14.080 1.00 87.06 124 PRO A C 1
ATOM 991 O O . PRO A 1 124 ? -24.783 10.519 14.684 1.00 87.06 124 PRO A O 1
ATOM 994 N N . THR A 1 125 ? -23.844 8.601 13.986 1.00 86.56 125 THR A N 1
ATOM 995 C CA . THR A 1 125 ? -24.890 7.743 14.569 1.00 86.56 125 THR A CA 1
ATOM 996 C C . THR A 1 125 ? -24.962 7.941 16.081 1.00 86.56 125 THR A C 1
ATOM 998 O O . THR A 1 125 ? -26.037 8.167 16.639 1.00 86.56 125 THR A O 1
ATOM 1001 N N . ARG A 1 126 ? -23.815 7.967 16.767 1.00 87.12 126 ARG A N 1
ATOM 1002 C CA . ARG A 1 126 ? -23.771 8.187 18.213 1.00 87.12 126 ARG A CA 1
ATOM 1003 C C . ARG A 1 126 ? -24.345 9.537 18.597 1.00 87.12 126 ARG A C 1
ATOM 1005 O O . ARG A 1 126 ? -25.050 9.609 19.602 1.00 87.12 126 ARG A O 1
ATOM 1012 N N . ASN A 1 127 ? -24.056 10.588 17.841 1.00 87.56 127 ASN A N 1
ATOM 1013 C CA . ASN A 1 127 ? -24.551 11.930 18.134 1.00 87.56 127 ASN A CA 1
ATOM 1014 C C . ASN A 1 127 ? -26.079 11.995 18.017 1.00 87.56 127 ASN A C 1
ATOM 1016 O O . ASN A 1 127 ? -26.733 12.471 18.946 1.00 87.56 127 ASN A O 1
ATOM 1020 N N . VAL A 1 128 ? -26.649 11.410 16.959 1.00 87.12 128 VAL A N 1
ATOM 1021 C CA . VAL A 1 128 ? -28.106 11.314 16.768 1.00 87.12 128 VAL A CA 1
ATOM 1022 C C . VAL A 1 128 ? -28.759 10.526 17.907 1.00 87.12 128 VAL A C 1
ATOM 1024 O O . VAL A 1 128 ? -29.676 11.012 18.571 1.00 87.12 128 VAL A O 1
ATOM 1027 N N . PHE A 1 129 ? -28.247 9.331 18.213 1.00 84.56 129 PHE A N 1
ATOM 1028 C CA . PHE A 1 129 ? -28.832 8.476 19.249 1.00 84.56 129 PHE A CA 1
ATOM 1029 C C . PHE A 1 129 ? -28.540 8.949 20.680 1.00 84.56 129 PHE A C 1
ATOM 1031 O O . PHE A 1 129 ? -29.239 8.545 21.611 1.00 84.56 129 PHE A O 1
ATOM 1038 N N . THR A 1 130 ? -27.550 9.824 20.886 1.00 83.88 130 THR A N 1
ATOM 1039 C CA . THR A 1 130 ? -27.285 10.432 22.200 1.00 83.88 130 THR A CA 1
ATOM 1040 C C . THR A 1 130 ? -28.431 11.342 22.623 1.00 83.88 130 THR A C 1
ATOM 1042 O O . THR A 1 130 ? -28.776 11.328 23.804 1.00 83.88 130 THR A O 1
ATOM 1045 N N . GLY A 1 131 ? -29.044 12.067 21.680 1.00 80.25 131 GLY A N 1
ATOM 1046 C CA . GLY A 1 131 ? -30.221 12.898 21.946 1.00 80.25 131 GLY A CA 1
ATOM 1047 C C . GLY A 1 131 ? -31.481 12.090 22.276 1.00 80.25 131 GLY A C 1
ATOM 1048 O O . GLY A 1 131 ? -32.316 12.557 23.038 1.00 80.25 131 GLY A O 1
ATOM 1049 N N . LEU A 1 132 ? -31.592 10.864 21.752 1.00 80.06 132 LEU A N 1
ATOM 1050 C CA . LEU A 1 132 ? -32.792 10.025 21.882 1.00 80.06 132 LEU A CA 1
ATOM 1051 C C . LEU A 1 132 ? -32.746 9.054 23.072 1.00 80.06 132 LEU A C 1
ATOM 1053 O O . LEU A 1 132 ? -33.724 8.911 23.795 1.00 80.06 132 LEU A O 1
ATOM 1057 N N . VAL A 1 133 ? -31.620 8.362 23.272 1.00 78.31 133 VAL A N 1
ATOM 1058 C CA . VAL A 1 133 ? -31.507 7.209 24.199 1.00 78.31 133 VAL A CA 1
ATOM 1059 C C . VAL A 1 133 ? -30.464 7.463 25.301 1.00 78.31 133 VAL A C 1
ATOM 1061 O O . VAL A 1 133 ? -30.236 6.647 26.196 1.00 78.31 133 VAL A O 1
ATOM 1064 N N . GLY A 1 134 ? -29.802 8.621 25.257 1.00 79.50 134 GLY A N 1
ATOM 1065 C CA . GLY A 1 134 ? -28.753 9.007 26.188 1.00 79.50 134 GLY A CA 1
ATOM 1066 C C . GLY A 1 134 ? -27.373 8.449 25.825 1.00 79.50 134 GLY A C 1
ATOM 1067 O O . GLY A 1 134 ? -27.202 7.366 25.257 1.00 79.50 134 GLY A O 1
ATOM 1068 N N . ARG A 1 135 ? -26.334 9.192 26.225 1.00 74.19 135 ARG A N 1
ATOM 1069 C CA . ARG A 1 135 ? -24.924 8.977 25.829 1.00 74.19 135 ARG A CA 1
ATOM 1070 C C . ARG A 1 135 ? -24.377 7.576 26.133 1.00 74.19 135 ARG A C 1
ATOM 1072 O O . ARG A 1 135 ? -23.441 7.120 25.479 1.00 74.19 135 ARG A O 1
ATOM 1079 N N . LYS A 1 136 ? -24.942 6.908 27.145 1.00 74.00 136 LYS A N 1
ATOM 1080 C CA . LYS A 1 136 ? -24.533 5.571 27.606 1.00 74.00 136 LYS A CA 1
ATOM 1081 C C . LYS A 1 136 ? -25.137 4.426 26.788 1.00 74.00 136 LYS A C 1
ATOM 1083 O O . LYS A 1 136 ? -24.576 3.332 26.829 1.00 74.00 136 LYS A O 1
ATOM 1088 N N . TRP A 1 137 ? -26.266 4.648 26.120 1.00 78.12 137 TRP A N 1
ATOM 1089 C CA . TRP A 1 137 ? -26.976 3.632 25.335 1.00 78.12 137 TRP A CA 1
ATOM 1090 C C . TRP A 1 137 ? -26.833 3.862 23.834 1.00 78.12 137 TRP A C 1
ATOM 1092 O O . TRP A 1 137 ? -26.854 2.895 23.086 1.00 78.12 137 TRP A O 1
ATOM 1102 N N . ALA A 1 138 ? -26.540 5.096 23.414 1.00 82.75 138 ALA A N 1
ATOM 1103 C CA . ALA A 1 138 ? -26.244 5.459 22.027 1.00 82.75 138 ALA A CA 1
ATOM 1104 C C . ALA A 1 138 ? -25.073 4.682 21.397 1.00 82.75 138 ALA A C 1
ATOM 1106 O O . ALA A 1 138 ? -24.946 4.633 20.179 1.00 82.75 138 ALA A O 1
ATOM 1107 N N . ILE A 1 139 ? -24.220 4.051 22.208 1.00 82.44 139 ILE A N 1
ATOM 1108 C CA . ILE A 1 139 ? -23.085 3.255 21.727 1.00 82.44 139 ILE A CA 1
ATOM 1109 C C . ILE A 1 139 ? -23.558 1.987 20.997 1.00 82.44 139 ILE A C 1
ATOM 1111 O O . ILE A 1 139 ? -23.006 1.665 19.952 1.00 82.44 139 ILE A O 1
ATOM 1115 N N . PHE A 1 140 ? -24.599 1.306 21.484 1.00 84.75 140 PHE A N 1
ATOM 1116 C CA . PHE A 1 140 ? -25.107 0.071 20.870 1.00 84.75 140 PHE A CA 1
ATOM 1117 C C . PHE A 1 140 ? -25.641 0.256 19.439 1.00 84.75 140 PHE A C 1
ATOM 1119 O O . PHE A 1 140 ? -25.165 -0.458 18.555 1.00 84.75 140 PHE A O 1
ATOM 1126 N N . PRO A 1 141 ? -26.552 1.213 19.155 1.00 85.25 141 PRO A N 1
ATOM 1127 C CA . PRO A 1 141 ? -27.005 1.446 17.785 1.00 85.25 141 PRO A CA 1
ATOM 1128 C C . PRO A 1 141 ? -25.866 1.934 16.882 1.00 85.25 141 PRO A C 1
ATOM 1130 O O . PRO A 1 141 ? -25.851 1.609 15.701 1.00 85.25 141 PRO A O 1
ATOM 1133 N N . SER A 1 142 ? -24.874 2.641 17.435 1.00 84.50 142 SER A N 1
ATOM 1134 C CA . SER A 1 142 ? -23.697 3.084 16.674 1.00 84.50 142 SER A CA 1
ATOM 1135 C C . SER A 1 142 ? -22.814 1.918 16.244 1.00 84.50 142 SER A C 1
ATOM 1137 O O . SER A 1 142 ? -22.429 1.846 15.084 1.00 84.50 142 SER A O 1
ATOM 1139 N N . VAL A 1 143 ? -22.537 0.972 17.149 1.00 85.88 143 VAL A N 1
ATOM 1140 C CA . VAL A 1 143 ? -21.805 -0.260 16.815 1.00 85.88 143 VAL A CA 1
ATOM 1141 C C . VAL A 1 143 ? -22.556 -1.050 15.747 1.00 85.88 143 VAL A C 1
ATOM 1143 O O . VAL A 1 143 ? -21.966 -1.428 14.739 1.00 85.88 143 VAL A O 1
ATOM 1146 N N . PHE A 1 144 ? -23.861 -1.256 15.929 1.00 87.81 144 PHE A N 1
ATOM 1147 C CA . PHE A 1 144 ? -24.671 -2.000 14.968 1.00 87.81 144 PHE A CA 1
ATOM 1148 C C . PHE A 1 144 ? -24.656 -1.354 13.574 1.00 87.81 144 PHE A C 1
ATOM 1150 O O . PHE A 1 144 ? -24.395 -2.037 12.586 1.00 87.81 144 PHE A O 1
ATOM 1157 N N . ALA A 1 145 ? -24.850 -0.033 13.496 1.00 88.00 145 ALA A N 1
ATOM 1158 C CA . ALA A 1 145 ? -24.803 0.711 12.239 1.00 88.00 145 ALA A CA 1
ATOM 1159 C C . ALA A 1 145 ? -23.430 0.612 11.553 1.00 88.00 145 ALA A C 1
ATOM 1161 O O . ALA A 1 145 ? -23.361 0.395 10.344 1.00 88.00 145 ALA A O 1
ATOM 1162 N N . THR A 1 146 ? -22.335 0.715 12.313 1.00 87.62 146 THR A N 1
ATOM 1163 C CA . THR A 1 146 ? -20.975 0.577 11.776 1.00 87.62 146 THR A CA 1
ATOM 1164 C C . THR A 1 146 ? -20.731 -0.805 11.166 1.00 87.62 146 THR A C 1
ATOM 1166 O O . THR A 1 146 ? -20.226 -0.888 10.047 1.00 87.62 146 THR A O 1
ATOM 1169 N N . PHE A 1 147 ? -21.121 -1.885 11.851 1.00 87.88 147 PHE A N 1
ATOM 1170 C CA . PHE A 1 147 ? -20.962 -3.248 11.327 1.00 87.88 147 PHE A CA 1
ATOM 1171 C C . PHE A 1 147 ? -21.881 -3.528 10.134 1.00 87.88 147 PHE A C 1
ATOM 1173 O O . PHE A 1 147 ? -21.455 -4.178 9.182 1.00 87.88 147 PHE A O 1
ATOM 1180 N N . PHE A 1 148 ? -23.102 -2.991 10.137 1.00 88.75 148 PHE A N 1
ATOM 1181 C CA . PHE A 1 148 ? -24.024 -3.121 9.010 1.00 88.75 148 PHE A CA 1
ATOM 1182 C C . PHE A 1 148 ? -23.481 -2.455 7.739 1.00 88.75 148 PHE A C 1
ATOM 1184 O O . PHE A 1 148 ? -23.406 -3.094 6.692 1.00 88.75 148 PHE A O 1
ATOM 1191 N N . VAL A 1 149 ? -23.035 -1.196 7.836 1.00 86.75 149 VAL A N 1
ATOM 1192 C CA . VAL A 1 149 ? -22.447 -0.470 6.698 1.00 86.75 149 VAL A CA 1
ATOM 1193 C C . VAL A 1 149 ? -21.163 -1.150 6.220 1.00 86.75 149 VAL A C 1
ATOM 1195 O O . VAL A 1 149 ? -20.939 -1.256 5.017 1.00 86.75 149 VAL A O 1
ATOM 1198 N N . SER A 1 150 ? -20.345 -1.666 7.142 1.00 85.69 150 SER A N 1
ATOM 1199 C CA . SER A 1 150 ? -19.155 -2.443 6.785 1.00 85.69 150 SER A CA 1
ATOM 1200 C C . SER A 1 150 ? -19.511 -3.713 6.001 1.00 85.69 150 SER A C 1
ATOM 1202 O O . SER A 1 150 ? -18.910 -3.966 4.957 1.00 85.69 150 SER A O 1
ATOM 1204 N N . GLY A 1 151 ? -20.523 -4.470 6.440 1.00 85.31 151 GLY A N 1
ATOM 1205 C CA . GLY A 1 151 ? -21.011 -5.663 5.741 1.00 85.31 151 GLY A CA 1
ATOM 1206 C C . GLY A 1 151 ? -21.517 -5.359 4.329 1.00 85.31 151 GLY A C 1
ATOM 1207 O O . GLY A 1 151 ? -21.072 -5.991 3.372 1.00 85.31 151 GLY A O 1
ATOM 1208 N N . LEU A 1 152 ? -22.340 -4.313 4.185 1.00 87.56 152 LEU A N 1
ATOM 1209 C CA . LEU A 1 152 ? -22.834 -3.850 2.883 1.00 87.56 152 LEU A CA 1
ATOM 1210 C C . LEU A 1 152 ? -21.703 -3.456 1.931 1.00 87.56 152 LEU A C 1
ATOM 1212 O O . LEU A 1 152 ? -21.755 -3.771 0.744 1.00 87.56 152 LEU A O 1
ATOM 1216 N N . MET A 1 153 ? -20.670 -2.780 2.441 1.00 85.50 153 MET A N 1
ATOM 1217 C CA . MET A 1 153 ? -19.506 -2.417 1.634 1.00 85.50 153 MET A CA 1
ATOM 1218 C C . MET A 1 153 ? -18.757 -3.654 1.134 1.00 85.50 153 MET A C 1
ATOM 1220 O O . MET A 1 153 ? -18.389 -3.703 -0.037 1.00 85.50 153 MET A O 1
ATOM 1224 N N . HIS A 1 154 ? -18.568 -4.675 1.976 1.00 80.88 154 HIS A N 1
ATOM 1225 C CA . HIS A 1 154 ? -17.935 -5.921 1.536 1.00 80.88 154 HIS A CA 1
ATOM 1226 C C . HIS A 1 154 ? -18.783 -6.638 0.482 1.00 80.88 154 HIS A C 1
ATOM 1228 O O . HIS A 1 154 ? -18.248 -7.127 -0.509 1.00 80.88 154 HIS A O 1
ATOM 1234 N N . GLU A 1 155 ? -20.104 -6.650 0.646 1.00 84.00 155 GLU A N 1
ATOM 1235 C CA . GLU A 1 155 ? -21.022 -7.230 -0.331 1.00 84.00 155 GLU A CA 1
ATOM 1236 C C . GLU A 1 155 ? -20.988 -6.485 -1.676 1.00 84.00 155 GLU A C 1
ATOM 1238 O O . GLU A 1 155 ? -20.930 -7.119 -2.732 1.00 84.00 155 GLU A O 1
ATOM 1243 N N . LEU A 1 156 ? -20.907 -5.151 -1.649 1.00 83.06 156 LEU A N 1
ATOM 1244 C CA . LEU A 1 156 ? -20.725 -4.325 -2.843 1.00 83.06 156 LEU A CA 1
ATOM 1245 C C . LEU A 1 156 ? -19.382 -4.603 -3.533 1.00 83.06 156 LEU A C 1
ATOM 1247 O O . LEU A 1 156 ? -19.328 -4.683 -4.762 1.00 83.06 156 LEU A O 1
ATOM 1251 N N . VAL A 1 157 ? -18.303 -4.783 -2.770 1.00 80.75 157 VAL A N 1
ATOM 1252 C CA . VAL A 1 157 ? -16.987 -5.150 -3.314 1.00 80.75 157 VAL A CA 1
ATOM 1253 C C . VAL A 1 157 ? -17.038 -6.540 -3.955 1.00 80.75 157 VAL A C 1
ATOM 1255 O O . VAL A 1 157 ? -16.597 -6.698 -5.092 1.00 80.75 157 VAL A O 1
ATOM 1258 N N . PHE A 1 158 ? -17.641 -7.540 -3.306 1.00 77.75 158 PHE A N 1
ATOM 1259 C CA . PHE A 1 158 ? -17.789 -8.879 -3.892 1.00 77.75 158 PHE A CA 1
ATOM 1260 C C . PHE A 1 158 ? -18.658 -8.885 -5.153 1.00 77.75 158 PHE A C 1
ATOM 1262 O O . PHE A 1 158 ? -18.349 -9.597 -6.113 1.00 77.75 158 PHE A O 1
ATOM 1269 N N . TYR A 1 159 ? -19.700 -8.058 -5.184 1.00 79.25 159 TYR A N 1
ATOM 1270 C CA . TYR A 1 159 ? -20.557 -7.900 -6.351 1.00 79.25 159 TYR A CA 1
ATOM 1271 C C . TYR A 1 159 ? -19.827 -7.227 -7.523 1.00 79.25 159 TYR A C 1
ATOM 1273 O O . TYR A 1 159 ? -19.871 -7.720 -8.651 1.00 79.25 159 TYR A O 1
ATOM 1281 N N . THR A 1 160 ? -19.130 -6.117 -7.264 1.00 75.81 160 THR A N 1
ATOM 1282 C CA . THR A 1 160 ? -18.487 -5.298 -8.305 1.00 75.81 160 THR A CA 1
ATOM 1283 C C . THR A 1 160 ? -17.166 -5.887 -8.798 1.00 75.81 160 THR A C 1
ATOM 1285 O O . THR A 1 160 ? -16.962 -5.985 -10.007 1.00 75.81 160 THR A O 1
ATOM 1288 N N . TYR A 1 161 ? -16.285 -6.309 -7.888 1.00 71.12 161 TYR A N 1
ATOM 1289 C CA . TYR A 1 161 ? -14.961 -6.849 -8.209 1.00 71.12 161 TYR A CA 1
ATOM 1290 C C . TYR A 1 161 ? -14.979 -8.363 -8.431 1.00 71.12 161 TYR A C 1
ATOM 1292 O O . TYR A 1 161 ? -14.344 -8.858 -9.359 1.00 71.12 161 TYR A O 1
ATOM 1300 N N . GLY A 1 162 ? -15.713 -9.105 -7.599 1.00 68.44 162 GLY A N 1
ATOM 1301 C CA . GLY A 1 162 ? -15.769 -10.568 -7.679 1.00 68.44 162 GLY A CA 1
ATOM 1302 C C . GLY A 1 162 ? -16.769 -11.108 -8.705 1.00 68.44 162 GLY A C 1
ATOM 1303 O O . GLY A 1 162 ? -16.710 -12.292 -9.035 1.00 68.44 162 GLY A O 1
ATOM 1304 N N . ARG A 1 163 ? -17.702 -10.270 -9.191 1.00 71.25 163 ARG A N 1
ATOM 1305 C CA . ARG A 1 163 ? -18.882 -10.669 -9.992 1.00 71.25 163 ARG A CA 1
ATOM 1306 C C . ARG A 1 163 ? -19.657 -11.846 -9.386 1.00 71.25 163 ARG A C 1
ATOM 1308 O O . ARG A 1 163 ? -20.303 -12.608 -10.104 1.00 71.25 163 ARG A O 1
ATOM 1315 N N . GLN A 1 164 ? -19.586 -12.000 -8.066 1.00 69.19 164 GLN A N 1
ATOM 1316 C CA . GLN A 1 164 ? -20.299 -13.041 -7.337 1.00 69.19 164 GLN A CA 1
ATOM 1317 C C . GLN A 1 164 ? -21.707 -12.553 -6.994 1.00 69.19 164 GLN A C 1
ATOM 1319 O O . GLN A 1 164 ? -21.938 -11.365 -6.756 1.00 69.19 164 GLN A O 1
ATOM 1324 N N . LYS A 1 165 ? -22.671 -13.477 -6.970 1.00 70.81 165 LYS A N 1
ATOM 1325 C CA . LYS A 1 165 ? -24.049 -13.160 -6.582 1.00 70.81 165 LYS A CA 1
ATOM 1326 C C . LYS A 1 165 ? -24.086 -12.886 -5.074 1.00 70.81 165 LYS A C 1
ATOM 1328 O O . LYS A 1 165 ? -23.590 -13.691 -4.292 1.00 70.81 165 LYS A O 1
ATOM 1333 N N . THR A 1 166 ? -24.676 -11.763 -4.679 1.00 67.25 166 THR A N 1
ATOM 1334 C CA . THR A 1 166 ? -24.791 -11.311 -3.284 1.00 67.25 166 THR A CA 1
ATOM 1335 C C . THR A 1 166 ? -25.709 -12.248 -2.497 1.00 67.25 166 THR A C 1
ATOM 1337 O O . THR A 1 166 ? -26.928 -12.240 -2.687 1.00 67.25 166 THR A O 1
ATOM 1340 N N . ARG A 1 167 ? -25.122 -13.117 -1.668 1.00 76.19 167 ARG A N 1
ATOM 1341 C CA . ARG A 1 167 ? -25.846 -14.089 -0.829 1.00 76.19 167 ARG A CA 1
ATOM 1342 C C . ARG A 1 167 ? -26.118 -13.570 0.585 1.00 76.19 167 ARG A C 1
ATOM 1344 O O . ARG A 1 167 ? -26.639 -14.325 1.396 1.00 76.19 167 ARG A O 1
ATOM 1351 N N . TRP A 1 168 ? -25.761 -12.322 0.897 1.00 81.06 168 TRP A N 1
ATOM 1352 C CA . TRP A 1 168 ? -25.875 -11.690 2.218 1.00 81.06 168 TRP A CA 1
ATOM 1353 C C . TRP A 1 168 ? -25.100 -12.381 3.348 1.00 81.06 168 TRP A C 1
ATOM 1355 O O . TRP A 1 168 ? -25.072 -11.877 4.467 1.00 81.06 168 TRP A O 1
ATOM 1365 N N . GLU A 1 169 ? -24.401 -13.482 3.059 1.00 82.25 169 GLU A N 1
ATOM 1366 C CA . GLU A 1 169 ? -23.612 -14.267 4.016 1.00 82.25 169 GLU A CA 1
ATOM 1367 C C . GLU A 1 169 ? -22.550 -13.402 4.713 1.00 82.25 169 GLU A C 1
ATOM 1369 O O . GLU A 1 169 ? -22.384 -13.467 5.930 1.00 82.25 169 GLU A O 1
ATOM 1374 N N . VAL A 1 170 ? -21.905 -12.505 3.961 1.00 80.19 170 VAL A N 1
ATOM 1375 C CA . VAL A 1 170 ? -20.893 -11.577 4.486 1.00 80.19 170 VAL A CA 1
ATOM 1376 C C . VAL A 1 170 ? -21.524 -10.519 5.391 1.00 80.19 170 VAL A C 1
ATOM 1378 O O . VAL A 1 170 ? -21.033 -10.266 6.490 1.00 80.19 170 VAL A O 1
ATOM 1381 N N . THR A 1 171 ? -22.646 -9.929 4.980 1.00 85.50 171 THR A N 1
ATOM 1382 C CA . THR A 1 171 ? -23.366 -8.955 5.809 1.00 85.50 171 THR A CA 1
ATOM 1383 C C . THR A 1 171 ? -23.860 -9.602 7.108 1.00 85.50 171 THR A C 1
ATOM 1385 O O . THR A 1 171 ? -23.693 -9.026 8.183 1.00 85.50 171 THR A O 1
ATOM 1388 N N . CYS A 1 172 ? -24.379 -10.833 7.049 1.00 85.06 172 CYS A N 1
ATOM 1389 C CA . CYS A 1 172 ? -24.765 -11.607 8.230 1.00 85.06 172 CYS A CA 1
ATOM 1390 C C . CYS A 1 172 ? -23.580 -11.879 9.167 1.00 85.06 172 CYS A C 1
ATOM 1392 O O . CYS A 1 172 ? -23.723 -11.704 10.377 1.00 85.06 172 CYS A O 1
ATOM 1394 N N . PHE A 1 173 ? -22.412 -12.240 8.628 1.00 82.38 173 PHE A N 1
ATOM 1395 C CA . PHE A 1 173 ? -21.189 -12.422 9.413 1.00 82.38 173 PHE A CA 1
ATOM 1396 C C . PHE A 1 173 ? -20.841 -11.158 10.215 1.00 82.38 173 PHE A C 1
ATOM 1398 O O . PHE A 1 173 ? -20.721 -11.211 11.442 1.00 82.38 173 PHE A O 1
ATOM 1405 N N . PHE A 1 174 ? -20.778 -9.994 9.559 1.00 84.56 174 PHE A N 1
ATOM 1406 C CA . PHE A 1 174 ? -20.492 -8.730 10.247 1.00 84.56 174 PHE A CA 1
ATOM 1407 C C . PHE A 1 174 ? -21.563 -8.372 11.285 1.00 84.56 174 PHE A C 1
ATOM 1409 O O . PHE A 1 174 ? -21.229 -7.910 12.377 1.00 84.56 174 PHE A O 1
ATOM 1416 N N . LEU A 1 175 ? -22.842 -8.625 11.003 1.00 87.56 175 LEU A N 1
ATOM 1417 C CA . LEU A 1 175 ? -23.923 -8.366 11.957 1.00 87.56 175 LEU A CA 1
ATOM 1418 C C . LEU A 1 175 ? -23.818 -9.230 13.222 1.00 87.56 175 LEU A C 1
ATOM 1420 O O . LEU A 1 175 ? -23.981 -8.704 14.325 1.00 87.56 175 LEU A O 1
ATOM 1424 N N . ILE A 1 176 ? -23.490 -10.520 13.093 1.00 86.75 176 ILE A N 1
ATOM 1425 C CA . ILE A 1 176 ? -23.275 -11.415 14.243 1.00 86.75 176 ILE A CA 1
ATOM 1426 C C . ILE A 1 176 ? -22.119 -10.899 15.110 1.00 86.75 176 ILE A C 1
ATOM 1428 O O . ILE A 1 176 ? -22.238 -10.847 16.340 1.00 86.75 176 ILE A O 1
ATOM 1432 N N . HIS A 1 177 ? -21.027 -10.449 14.486 1.00 80.81 177 HIS A N 1
ATOM 1433 C CA . HIS A 1 177 ? -19.903 -9.844 15.200 1.00 80.81 177 HIS A CA 1
ATOM 1434 C C . HIS A 1 177 ? -20.278 -8.515 15.871 1.00 80.81 177 HIS A C 1
ATOM 1436 O O . HIS A 1 177 ? -19.893 -8.293 17.020 1.00 80.81 177 HIS A O 1
ATOM 1442 N N . GLY A 1 178 ? -21.090 -7.674 15.223 1.00 84.19 178 GLY A N 1
ATOM 1443 C CA . GLY A 1 178 ? -21.605 -6.432 15.805 1.00 84.19 178 GLY A CA 1
ATOM 1444 C C . GLY A 1 178 ? -22.491 -6.666 17.035 1.00 84.19 178 GLY A C 1
ATOM 1445 O O . GLY A 1 178 ? -22.336 -5.982 18.050 1.00 84.19 178 GLY A O 1
ATOM 1446 N N . VAL A 1 179 ? -23.372 -7.673 16.994 1.00 85.69 179 VAL A N 1
ATOM 1447 C CA . VAL A 1 179 ? -24.202 -8.072 18.146 1.00 85.69 179 VAL A CA 1
ATOM 1448 C C . VAL A 1 179 ? -23.339 -8.654 19.262 1.00 85.69 179 VAL A C 1
ATOM 1450 O O . VAL A 1 179 ? -23.485 -8.247 20.413 1.00 85.69 179 VAL A O 1
ATOM 1453 N N . SER A 1 180 ? -22.398 -9.542 18.934 1.00 81.75 180 SER A N 1
ATOM 1454 C CA . SER A 1 180 ? -21.461 -10.138 19.899 1.00 81.75 180 SER A CA 1
ATOM 1455 C C . SER A 1 180 ? -20.628 -9.069 20.612 1.00 81.75 180 SER A C 1
ATOM 1457 O O . SER A 1 180 ? -20.468 -9.101 21.834 1.00 81.75 180 SER A O 1
ATOM 1459 N N . LEU A 1 181 ? -20.170 -8.059 19.866 1.00 81.62 181 LEU A N 1
ATOM 1460 C CA . LEU A 1 181 ? -19.465 -6.903 20.404 1.00 81.62 181 LEU A CA 1
ATOM 1461 C C . LEU A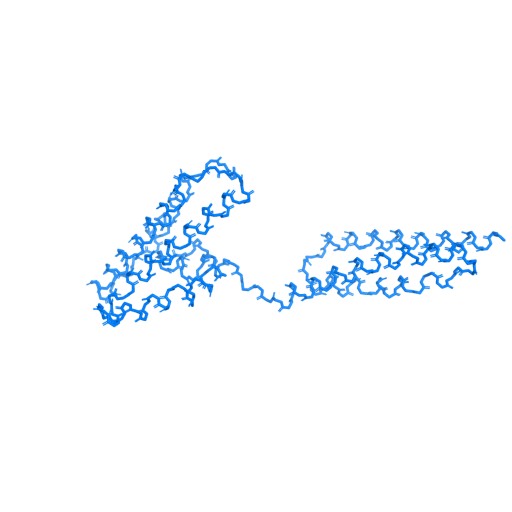 1 181 ? -20.355 -6.079 21.343 1.00 81.62 181 LEU A C 1
ATOM 1463 O O . LEU A 1 181 ? -19.925 -5.704 22.436 1.00 81.62 181 LEU A O 1
ATOM 1467 N N . GLY A 1 182 ? -21.607 -5.836 20.946 1.00 82.75 182 GLY A N 1
ATOM 1468 C CA . GLY A 1 182 ? -22.606 -5.186 21.790 1.00 82.75 182 GLY A CA 1
ATOM 1469 C C . GLY A 1 182 ? -22.843 -5.950 23.096 1.00 82.75 182 GLY A C 1
ATOM 1470 O O . GLY A 1 182 ? -22.798 -5.358 24.173 1.00 82.75 182 GLY A O 1
ATOM 1471 N N . VAL A 1 183 ? -23.012 -7.271 23.040 1.00 82.50 183 VAL A N 1
ATOM 1472 C CA . VAL A 1 183 ? -23.173 -8.116 24.234 1.00 82.50 183 VAL A CA 1
ATOM 1473 C C . VAL A 1 183 ? -21.947 -8.018 25.144 1.00 82.50 183 VAL A C 1
ATOM 1475 O O . VAL A 1 183 ? -22.098 -7.798 26.345 1.00 82.50 183 VAL A O 1
ATOM 1478 N N . GLU A 1 184 ? -20.734 -8.081 24.590 1.00 80.75 184 GLU A N 1
ATOM 1479 C CA . GLU A 1 184 ? -19.494 -7.930 25.359 1.00 80.75 184 GLU A CA 1
ATOM 1480 C C . GLU A 1 184 ? -19.412 -6.562 26.065 1.00 80.75 184 GLU A C 1
ATOM 1482 O O . GLU A 1 184 ? -19.058 -6.478 27.245 1.00 80.75 184 GLU A O 1
ATOM 1487 N N . MET A 1 185 ? -19.781 -5.480 25.370 1.00 77.75 185 MET A N 1
ATOM 1488 C CA . MET A 1 185 ? -19.852 -4.130 25.941 1.00 77.75 185 MET A CA 1
ATOM 1489 C C . MET A 1 185 ? -20.895 -4.034 27.058 1.00 77.75 185 MET A C 1
ATOM 1491 O O . MET A 1 185 ? -20.630 -3.420 28.095 1.00 77.75 185 MET A O 1
ATOM 1495 N N . GLY A 1 186 ? -22.063 -4.653 26.867 1.00 79.69 186 GLY A N 1
ATOM 1496 C CA . GLY A 1 186 ? -23.129 -4.733 27.863 1.00 79.69 186 GLY A CA 1
ATOM 1497 C C . GLY A 1 186 ? -22.685 -5.483 29.118 1.00 79.69 186 GLY A C 1
ATOM 1498 O O . GLY A 1 186 ? -22.805 -4.952 30.220 1.00 79.69 186 GLY A O 1
ATOM 1499 N N . LEU A 1 187 ? -22.080 -6.661 28.956 1.00 79.69 187 LEU A N 1
ATOM 1500 C CA . LEU A 1 187 ? -21.548 -7.477 30.050 1.00 79.69 187 LEU A CA 1
ATOM 1501 C C . LEU A 1 187 ? -20.449 -6.746 30.832 1.00 79.69 187 LEU A C 1
ATOM 1503 O O . LEU A 1 187 ? -20.523 -6.653 32.056 1.00 79.69 187 LEU A O 1
ATOM 1507 N N . LYS A 1 188 ? -19.471 -6.137 30.148 1.00 74.44 188 LYS A N 1
ATOM 1508 C CA . LYS A 1 188 ? -18.415 -5.336 30.802 1.00 74.44 188 LYS A CA 1
ATOM 1509 C C . LYS A 1 188 ? -18.987 -4.174 31.620 1.00 74.44 188 LYS A C 1
ATOM 1511 O O . LYS A 1 188 ? -18.455 -3.849 32.684 1.00 74.44 188 LYS A O 1
ATOM 1516 N N . LYS A 1 189 ? -20.074 -3.567 31.136 1.00 73.69 189 LYS A N 1
ATOM 1517 C CA . LYS A 1 189 ? -20.779 -2.468 31.803 1.00 73.69 189 LYS A CA 1
ATOM 1518 C C . LYS A 1 189 ? -21.580 -2.944 33.019 1.00 73.69 189 LYS A C 1
ATOM 1520 O O . LYS A 1 189 ? -21.576 -2.251 34.029 1.00 73.69 189 LYS A O 1
ATOM 1525 N N . LEU A 1 190 ? -22.213 -4.117 32.949 1.00 74.44 190 LEU A N 1
ATOM 1526 C CA . LEU A 1 190 ? -22.944 -4.730 34.068 1.00 74.44 190 LEU A CA 1
ATOM 1527 C C . LEU A 1 190 ? -22.007 -5.198 35.193 1.00 74.44 190 LEU A C 1
ATOM 1529 O O . LEU A 1 190 ? -22.356 -5.101 36.365 1.00 74.44 190 LEU A O 1
ATOM 1533 N N . VAL A 1 191 ? -20.793 -5.643 34.855 1.00 69.38 191 VAL A N 1
ATOM 1534 C CA . VAL A 1 191 ? -19.798 -6.151 35.822 1.00 69.38 191 VAL A CA 1
ATOM 1535 C C . VAL A 1 191 ? -18.852 -5.044 36.340 1.00 69.38 191 VAL A C 1
ATOM 1537 O O . VAL A 1 191 ? -17.838 -5.319 36.984 1.00 69.38 191 VAL A O 1
ATOM 1540 N N . ASN A 1 192 ? -19.167 -3.764 36.091 1.00 59.16 192 ASN A N 1
ATOM 1541 C CA . ASN A 1 192 ? -18.425 -2.600 36.608 1.00 59.16 192 ASN A CA 1
ATOM 1542 C C . ASN A 1 192 ? -16.897 -2.649 36.344 1.00 59.16 192 ASN A C 1
ATOM 1544 O O . ASN A 1 192 ? -16.094 -2.175 37.146 1.00 59.16 192 ASN A O 1
ATOM 1548 N N . GLY A 1 193 ? -16.471 -3.260 35.229 1.00 54.94 193 GLY A N 1
ATOM 1549 C CA . GLY A 1 193 ? -15.056 -3.351 34.845 1.00 54.94 193 GLY A CA 1
ATOM 1550 C C . GLY A 1 193 ? -14.176 -4.281 35.697 1.00 54.94 193 GLY A C 1
ATOM 1551 O O . GLY A 1 193 ? -12.967 -4.315 35.473 1.00 54.94 193 GLY A O 1
ATOM 1552 N N . LYS A 1 194 ? -14.738 -5.049 36.646 1.00 49.22 194 LYS A N 1
ATOM 1553 C CA . LYS A 1 194 ? -13.955 -5.962 37.508 1.00 49.22 194 LYS A CA 1
ATOM 1554 C C . LYS A 1 194 ? -13.581 -7.290 36.838 1.00 49.22 194 LYS A C 1
ATOM 1556 O O . LYS A 1 194 ? -12.606 -7.912 37.246 1.00 49.22 194 LYS A O 1
ATOM 1561 N N . PHE A 1 195 ? -14.298 -7.711 35.795 1.00 46.19 195 PHE A N 1
ATOM 1562 C CA . PHE A 1 195 ? -13.965 -8.919 35.033 1.00 46.19 195 PHE A CA 1
ATOM 1563 C C . PHE A 1 195 ? -13.012 -8.585 33.880 1.00 46.19 195 PHE A C 1
ATOM 1565 O O . PHE A 1 195 ? -13.427 -8.229 32.776 1.00 46.19 195 PHE A O 1
ATOM 1572 N N . ARG A 1 196 ? -11.708 -8.708 34.132 1.00 50.09 196 ARG A N 1
ATOM 1573 C CA . ARG A 1 196 ? -10.730 -8.920 33.061 1.00 50.09 196 ARG A CA 1
ATOM 1574 C C . ARG A 1 196 ? -10.773 -10.408 32.720 1.00 50.09 196 ARG A C 1
ATOM 1576 O O . ARG A 1 196 ? -10.310 -11.219 33.515 1.00 50.09 196 ARG A O 1
ATOM 1583 N N . LEU A 1 197 ? -11.382 -10.766 31.588 1.00 47.38 197 LEU A N 1
ATOM 1584 C CA . LEU A 1 197 ? -11.371 -12.150 31.107 1.00 47.38 197 LEU A CA 1
ATOM 1585 C C . LEU A 1 197 ? -9.907 -12.629 30.986 1.00 47.38 197 LEU A C 1
ATOM 1587 O O . LEU A 1 197 ? -9.087 -11.898 30.420 1.00 47.38 197 LEU A O 1
ATOM 1591 N N . PRO A 1 198 ? -9.550 -13.799 31.550 1.00 44.19 198 PRO A N 1
ATOM 1592 C CA . PRO A 1 198 ? -8.183 -14.302 31.514 1.00 44.19 198 PRO A CA 1
ATOM 1593 C C . PRO A 1 198 ? -7.703 -14.524 30.072 1.00 44.19 198 PRO A C 1
ATOM 1595 O O . PRO A 1 198 ? -8.451 -15.023 29.230 1.00 44.19 198 PRO A O 1
ATOM 1598 N N . ARG A 1 199 ? -6.426 -14.190 29.823 1.00 44.38 199 ARG A N 1
ATOM 1599 C CA . ARG A 1 199 ? -5.697 -14.256 28.532 1.00 44.38 199 ARG A CA 1
ATOM 1600 C C . ARG A 1 199 ? -5.896 -15.544 27.721 1.00 44.38 199 ARG A C 1
ATOM 1602 O O . ARG A 1 199 ? -5.689 -15.533 26.517 1.00 44.38 199 ARG A O 1
ATOM 1609 N N . THR A 1 200 ? -6.253 -16.644 28.369 1.00 47.69 200 THR A N 1
ATOM 1610 C CA . THR A 1 200 ? -6.345 -17.981 27.775 1.00 47.69 200 THR A CA 1
ATOM 1611 C C . THR A 1 200 ? -7.706 -18.300 27.156 1.00 47.69 200 THR A C 1
ATOM 1613 O O . THR A 1 200 ? -7.782 -19.215 26.345 1.00 47.69 200 THR A O 1
ATOM 1616 N N . VAL A 1 201 ? -8.770 -17.558 27.494 1.00 48.62 201 VAL A N 1
ATOM 1617 C CA . VAL A 1 201 ? -10.138 -17.845 27.009 1.00 48.62 201 VAL A CA 1
ATOM 1618 C C . VAL A 1 201 ? -10.569 -16.892 25.889 1.00 48.62 201 VAL A C 1
ATOM 1620 O O . VAL A 1 201 ? -11.304 -17.296 24.992 1.00 48.62 201 VAL A O 1
ATOM 1623 N N . SER A 1 202 ? -10.090 -15.643 25.885 1.00 47.03 202 SER A N 1
ATOM 1624 C CA . SER A 1 202 ? -10.474 -14.658 24.861 1.00 47.03 202 SER A CA 1
ATOM 1625 C C . SER A 1 202 ? -9.742 -14.815 23.526 1.00 47.03 202 SER A C 1
ATOM 1627 O O . SER A 1 202 ? -10.322 -14.491 22.493 1.00 47.03 202 SER A O 1
ATOM 1629 N N . GLY A 1 203 ? -8.521 -15.361 23.535 1.00 45.31 203 GLY A N 1
ATOM 1630 C CA . GLY A 1 203 ? -7.753 -15.658 22.319 1.00 45.31 203 GLY A CA 1
ATOM 1631 C C . GLY A 1 203 ? -8.439 -16.694 21.416 1.00 45.31 203 GLY A C 1
ATOM 1632 O O . GLY A 1 203 ? -8.706 -16.391 20.256 1.00 45.31 203 GLY A O 1
ATOM 1633 N N . PRO A 1 204 ? -8.826 -17.879 21.931 1.00 45.31 204 PRO A N 1
ATOM 1634 C CA . PRO A 1 204 ? -9.515 -18.885 21.125 1.00 45.31 204 PRO A CA 1
ATOM 1635 C C . PRO A 1 204 ? -10.888 -18.416 20.627 1.00 45.31 204 PRO A C 1
ATOM 1637 O O . PRO A 1 204 ? -11.221 -18.638 19.474 1.00 45.31 204 PRO A O 1
ATOM 1640 N N . LEU A 1 205 ? -11.678 -17.703 21.437 1.00 46.44 205 LEU A N 1
ATOM 1641 C CA . LEU A 1 205 ? -13.013 -17.227 21.032 1.00 46.44 205 LEU A CA 1
ATOM 1642 C C . LEU A 1 205 ? -12.993 -16.176 19.907 1.00 46.44 205 LEU A C 1
ATOM 1644 O O . LEU A 1 205 ? -13.970 -16.064 19.170 1.00 46.44 205 LEU A O 1
ATOM 1648 N N . ALA A 1 206 ? -11.895 -15.430 19.753 1.00 46.84 206 ALA A N 1
ATOM 1649 C CA . ALA A 1 206 ? -11.696 -14.507 18.633 1.00 46.84 206 ALA A CA 1
ATOM 1650 C C . ALA A 1 206 ? -11.179 -15.205 17.357 1.00 46.84 206 ALA A C 1
ATOM 1652 O O . ALA A 1 206 ? -11.375 -14.687 16.261 1.00 46.84 206 ALA A O 1
ATOM 1653 N N . ILE A 1 207 ? -10.538 -16.372 17.494 1.00 47.75 207 ILE A N 1
ATOM 1654 C CA . ILE A 1 207 ? -9.895 -17.114 16.395 1.00 47.75 207 ILE A CA 1
ATOM 1655 C C . ILE A 1 207 ? -10.799 -18.237 15.854 1.00 47.75 207 ILE A C 1
ATOM 1657 O O . ILE A 1 207 ? -10.843 -18.457 14.648 1.00 47.75 207 ILE A O 1
ATOM 1661 N N . ILE A 1 208 ? -11.583 -18.903 16.708 1.00 48.28 208 ILE A N 1
ATOM 1662 C CA . ILE A 1 208 ? -12.414 -20.063 16.341 1.00 48.28 208 ILE A CA 1
ATOM 1663 C C . ILE A 1 208 ? -13.466 -19.757 15.248 1.00 48.28 208 ILE A C 1
ATOM 1665 O O . ILE A 1 208 ? -13.684 -20.627 14.405 1.00 48.28 208 ILE A O 1
ATOM 1669 N N . PRO A 1 209 ? -14.084 -18.559 15.147 1.00 47.66 209 PRO A N 1
ATOM 1670 C CA . PRO A 1 209 ? -14.979 -18.267 14.022 1.00 47.66 209 PRO A CA 1
ATOM 1671 C C . PRO A 1 209 ? -14.259 -18.084 12.674 1.00 47.66 209 PRO A C 1
ATOM 1673 O O . PRO A 1 209 ? -14.899 -18.218 11.630 1.00 47.66 209 PRO A O 1
ATOM 1676 N N . ASN A 1 210 ? -12.953 -17.778 12.677 1.00 43.31 210 ASN A N 1
ATOM 1677 C CA . ASN A 1 210 ? -12.198 -17.464 11.459 1.00 43.31 210 ASN A CA 1
ATOM 1678 C C . ASN A 1 210 ? -11.725 -18.711 10.697 1.00 4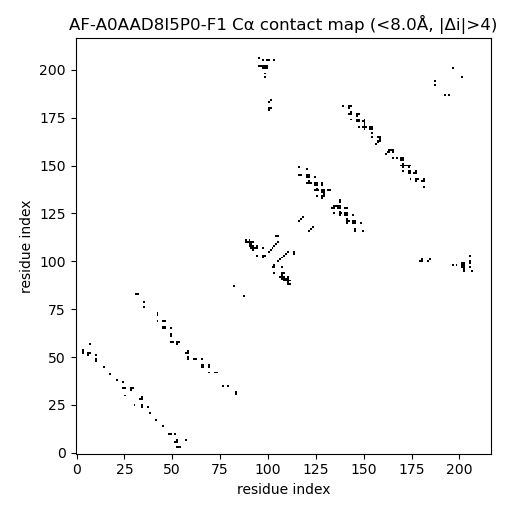3.31 210 ASN A C 1
ATOM 1680 O O . ASN A 1 210 ? -11.580 -18.636 9.481 1.00 43.31 210 ASN A O 1
ATOM 1684 N N . GLU A 1 211 ? -11.526 -19.855 11.359 1.00 39.78 211 GLU A N 1
ATOM 1685 C CA . GLU A 1 211 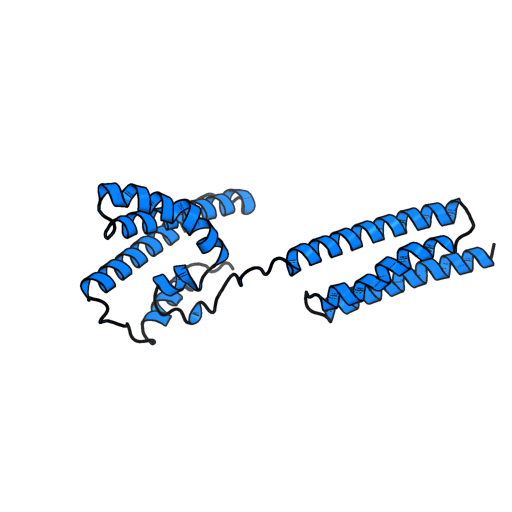? -11.062 -21.077 10.675 1.00 39.78 211 GLU A CA 1
ATOM 1686 C C . GLU A 1 211 ? -12.195 -21.919 10.067 1.00 39.78 211 GLU A C 1
ATOM 1688 O O . GLU A 1 211 ? -11.964 -22.670 9.124 1.00 39.78 211 GLU A O 1
ATOM 1693 N N . VAL A 1 212 ? -13.438 -21.788 10.544 1.00 40.72 212 VAL A N 1
ATOM 1694 C CA . VAL A 1 212 ? -14.538 -22.681 10.119 1.00 40.72 212 VAL A CA 1
ATOM 1695 C C . VAL A 1 212 ? -15.275 -22.185 8.861 1.00 40.72 212 VAL A C 1
ATOM 1697 O O . VAL A 1 212 ? -16.048 -22.935 8.271 1.00 40.72 212 VAL A O 1
ATOM 1700 N N . SER A 1 213 ? -15.028 -20.954 8.392 1.00 38.47 213 SER A N 1
ATOM 1701 C CA . SER A 1 213 ? -15.927 -20.307 7.415 1.00 38.47 213 SER A CA 1
ATOM 1702 C C . SER A 1 213 ? -15.365 -20.050 6.010 1.00 38.47 213 SER A C 1
ATOM 1704 O O . SER A 1 213 ? -16.085 -19.471 5.201 1.00 38.47 213 SER A O 1
ATOM 1706 N N . CYS A 1 214 ? -14.141 -20.464 5.654 1.00 34.59 214 CYS A N 1
ATOM 1707 C CA . CYS A 1 214 ? -13.687 -20.293 4.264 1.00 34.59 214 CYS A CA 1
ATOM 1708 C C . CYS A 1 214 ? -12.628 -21.321 3.814 1.00 34.59 214 CYS A C 1
ATOM 1710 O O . CYS A 1 214 ? -11.443 -21.118 4.056 1.00 34.59 214 CYS A O 1
ATOM 1712 N N . PRO A 1 215 ? -13.019 -22.396 3.102 1.00 35.88 215 PRO A N 1
ATOM 1713 C CA . PRO A 1 215 ? -12.084 -23.341 2.481 1.00 35.88 215 PRO A CA 1
ATOM 1714 C C . PRO A 1 215 ? -11.421 -22.835 1.183 1.00 35.88 215 PRO A C 1
ATOM 1716 O O . PRO A 1 215 ? -10.777 -23.625 0.499 1.00 35.88 215 PRO A O 1
ATOM 1719 N N . TYR A 1 216 ? -11.622 -21.572 0.784 1.00 37.84 216 TYR A N 1
ATOM 1720 C CA . TYR A 1 216 ? -11.265 -21.081 -0.559 1.00 37.84 216 TYR A CA 1
ATOM 1721 C C . TYR A 1 216 ? -10.472 -19.765 -0.567 1.00 37.84 216 TYR A C 1
ATOM 1723 O O . TYR A 1 216 ? -10.640 -18.948 -1.475 1.00 37.84 216 TYR A O 1
ATOM 1731 N N . LEU A 1 217 ? -9.605 -19.569 0.426 1.00 36.31 217 LEU A N 1
ATOM 1732 C CA . LEU A 1 217 ? -8.495 -18.615 0.348 1.00 36.31 217 LEU A CA 1
ATOM 1733 C C . LEU A 1 217 ? -7.172 -19.371 0.231 1.00 36.31 217 LEU A C 1
ATOM 1735 O O . LEU A 1 217 ? -6.979 -20.316 1.027 1.00 36.31 217 LEU A O 1
#

Solvent-accessible surface area (backbone atoms only — not comparable to full-atom values): 12031 Å² total; per-residue (Å²): 110,68,71,56,54,51,41,51,50,51,46,52,53,50,52,53,52,51,51,54,48,53,55,50,48,64,72,72,41,67,97,50,72,68,50,50,64,69,48,50,65,55,58,57,51,56,70,57,49,41,74,69,45,87,50,68,69,66,21,51,54,47,38,52,56,45,50,54,52,45,52,53,51,50,49,54,51,51,52,46,48,54,59,67,71,43,76,68,69,64,47,56,52,67,48,83,71,26,69,40,66,63,44,21,57,71,69,11,40,44,44,60,59,44,65,50,42,38,70,69,40,26,49,55,42,25,55,59,32,26,78,75,64,33,76,88,52,12,53,52,64,13,46,41,52,37,25,44,55,51,13,51,50,53,45,50,46,38,38,71,76,63,68,43,82,80,76,55,60,62,31,50,51,32,40,55,51,25,50,53,41,42,50,53,54,50,51,44,61,75,52,73,68,72,76,73,75,58,80,80,60,38,37,54,68,70,46,60,70,68,73,79,72,64,97,84,122

Nearest PDB structures (foldseek):
  4fzs-assembly1_A  TM=2.398E-01  e=6.430E+00  Homo sapiens

pLDDT: mean 74.3, std 13.42, range [34.59, 90.62]

Radius of gyration: 28.01 Å; Cα contacts (8 Å, |Δi|>4): 171; chains: 1; bounding box: 65×37×78 Å

Foldseek 3Di:
DVVLVVLLVVLVVLVVVLVVVLVVLPVVPPLDPVNLVVNVVVLVVLVCSLVSHPDPVSSVVSNVVSVVVSVVVVVVSVVSCVVHVPPPPPLADPLLQQQALCCNVQPGHGVVLNVVLCVVQLVVQLVVVCVPPNNLCSNLVSLQRSLQVVQVVVLVCCCPVVVDDRPSPSSVVSNVSSVVRSVVSVVCVVVVNPDSDDSPPRSCVVCVVVVPPDPDD